Protein AF-A0A928IM20-F1 (afdb_monomer_lite)

Sequence (239 aa):
MINNIKNFIKKNTFLCILELVTFTSILTTGIIFHQEFWKMLPLFISLVVMLLQAKVNRYAYLLGGLNSILYAVAYFSMGIRESALSALLMSFPLQIITFILWQRKTTKNVTKLRKLNVWAIMGISAAFILAFVAMFFWFPHDETASTFTVVMDTSTTLLGFVTTMLTLLRFREYIITQIAALPLSLSMHVMIMVGGNMANITYVIYTAYCAVCLAMAAVRIAKQTRKTRTENNTEQIKV

Foldseek 3Di:
DVVVVVVVCVVCVVLVVLLVVLLVVLVVLCVVLVPDPLVCPLLNLVSVLLLCLLVQFLVSLVSQLVSLQSQLVSCVVVVNNVSNCCSNVPSNVLSVLLSVLQVVADDPRHHDADADDPVVVVVLVVVLVVQLVCCLPPDDDDPPDDPLLVSLVSLLVSLVVVLSVSSSVRHPCSLVSLLVNLVSQLVNLVVVCVVPSVSSVSVNSSSVSSNVSSVSSNVVSVVSVVVVVVVVVVVVVVD

Structure (mmCIF, N/CA/C/O backbone):
data_AF-A0A928IM20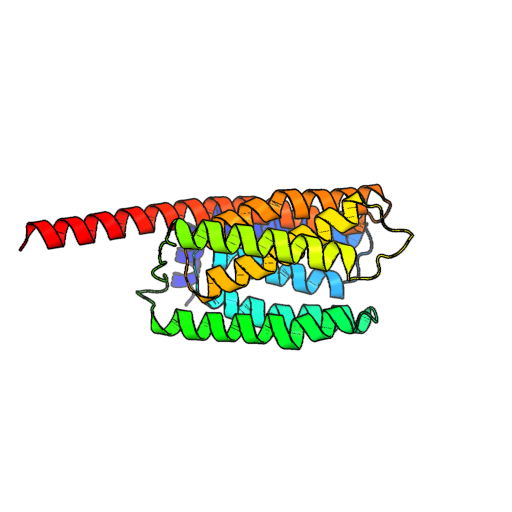-F1
#
_entry.id   AF-A0A928IM20-F1
#
loop_
_atom_site.group_PDB
_atom_site.id
_atom_site.type_symbol
_atom_site.label_atom_id
_atom_site.label_alt_id
_atom_site.label_comp_id
_atom_site.label_asym_id
_atom_site.label_entity_id
_atom_site.label_seq_id
_atom_site.pdbx_PDB_ins_code
_atom_site.Cartn_x
_atom_site.Cartn_y
_atom_site.Cartn_z
_atom_site.occupancy
_atom_site.B_iso_or_equiv
_atom_site.auth_seq_id
_atom_site.auth_comp_id
_atom_site.auth_asym_id
_atom_site.auth_atom_id
_atom_site.pdbx_PDB_model_num
ATOM 1 N N . MET A 1 1 ? -29.015 -10.992 -4.278 1.00 51.22 1 MET A N 1
ATOM 2 C CA . MET A 1 1 ? -27.603 -10.599 -4.521 1.00 51.22 1 MET A CA 1
ATOM 3 C C . MET A 1 1 ? -27.487 -9.317 -5.357 1.00 51.22 1 MET A C 1
ATOM 5 O O . MET A 1 1 ? -26.841 -8.379 -4.910 1.00 51.22 1 MET A O 1
ATOM 9 N N . ILE A 1 2 ? -28.186 -9.218 -6.496 1.00 47.50 2 ILE A N 1
ATOM 10 C CA . ILE A 1 2 ? -28.137 -8.072 -7.433 1.00 47.50 2 ILE A CA 1
ATOM 11 C C . ILE A 1 2 ? -28.559 -6.727 -6.798 1.00 47.50 2 ILE A C 1
ATOM 13 O O . ILE A 1 2 ? -27.882 -5.718 -6.992 1.00 47.50 2 ILE A O 1
ATOM 17 N N . ASN A 1 3 ? -29.599 -6.702 -5.952 1.00 44.78 3 ASN A N 1
ATOM 18 C CA . ASN A 1 3 ? -30.018 -5.471 -5.256 1.00 44.78 3 ASN A CA 1
ATOM 19 C C . ASN A 1 3 ? -28.984 -4.944 -4.240 1.00 44.78 3 ASN A C 1
ATOM 21 O O . ASN A 1 3 ? -28.851 -3.732 -4.074 1.00 44.78 3 ASN A O 1
ATOM 25 N N . ASN A 1 4 ? -28.194 -5.823 -3.610 1.00 55.84 4 ASN A N 1
ATOM 26 C CA . ASN A 1 4 ? -27.099 -5.401 -2.726 1.00 55.84 4 ASN A CA 1
ATOM 27 C C . ASN A 1 4 ? -25.931 -4.797 -3.515 1.00 55.84 4 ASN A C 1
ATOM 29 O O . ASN A 1 4 ? -25.317 -3.840 -3.048 1.00 55.84 4 ASN A O 1
ATOM 33 N N . ILE A 1 5 ? -25.664 -5.308 -4.720 1.00 60.47 5 ILE A N 1
ATOM 34 C CA . ILE A 1 5 ? -24.621 -4.785 -5.612 1.00 60.47 5 ILE A CA 1
ATOM 35 C C . ILE A 1 5 ? -25.021 -3.398 -6.136 1.00 60.47 5 ILE A C 1
ATOM 37 O O . ILE A 1 5 ? -24.238 -2.458 -6.018 1.00 60.47 5 ILE A O 1
ATOM 41 N N . LYS A 1 6 ? -26.266 -3.216 -6.603 1.00 51.94 6 LYS A N 1
ATOM 42 C CA . LYS A 1 6 ? -26.772 -1.898 -7.040 1.00 51.94 6 LYS A CA 1
ATOM 43 C C . LYS A 1 6 ? -26.710 -0.843 -5.930 1.00 51.94 6 LYS A C 1
ATOM 45 O O . LYS A 1 6 ? -26.229 0.265 -6.166 1.00 51.94 6 LYS A O 1
ATOM 50 N N . ASN A 1 7 ? -27.130 -1.186 -4.711 1.00 56.78 7 ASN A N 1
ATOM 51 C CA . ASN A 1 7 ? -27.061 -0.268 -3.567 1.00 56.78 7 ASN A CA 1
ATOM 52 C C . ASN A 1 7 ? -25.617 0.037 -3.135 1.00 56.78 7 ASN A C 1
ATOM 54 O O . ASN A 1 7 ? -25.317 1.155 -2.708 1.00 56.78 7 ASN A O 1
ATOM 58 N N . PHE A 1 8 ? -24.706 -0.930 -3.273 1.00 58.78 8 PHE A N 1
ATOM 59 C CA . PHE A 1 8 ? -23.283 -0.734 -3.008 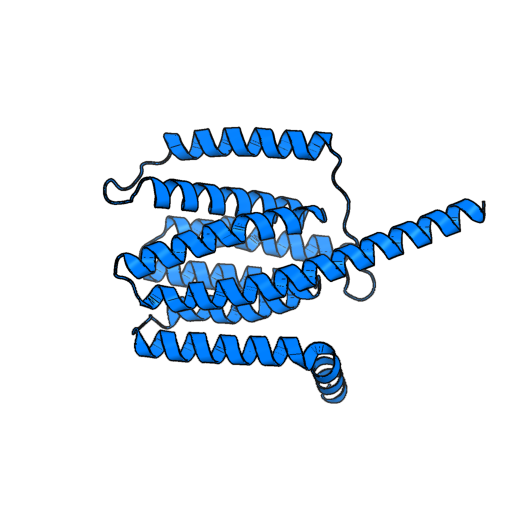1.00 58.78 8 PHE A CA 1
ATOM 60 C C . PHE A 1 8 ? -22.626 0.213 -4.016 1.00 58.78 8 PHE A C 1
ATOM 62 O O . PHE A 1 8 ? -21.863 1.089 -3.594 1.00 58.78 8 PHE A O 1
ATOM 69 N N . ILE A 1 9 ? -22.953 0.063 -5.306 1.00 60.69 9 ILE A N 1
ATOM 70 C CA . ILE A 1 9 ? -22.477 0.935 -6.388 1.00 60.69 9 ILE A CA 1
ATOM 71 C C . ILE A 1 9 ? -23.005 2.350 -6.164 1.00 60.69 9 ILE A C 1
ATOM 73 O O . ILE A 1 9 ? -22.204 3.263 -6.039 1.00 60.69 9 ILE A O 1
ATOM 77 N N . LYS A 1 10 ? -24.318 2.534 -5.969 1.00 57.25 10 LYS A N 1
ATOM 78 C CA . LYS A 1 10 ? -24.941 3.865 -5.822 1.00 57.25 10 LYS A CA 1
ATOM 79 C C . LYS A 1 10 ? -24.382 4.687 -4.650 1.00 57.25 10 LYS A C 1
ATOM 81 O O . LYS A 1 10 ? -24.330 5.910 -4.715 1.00 57.25 10 LYS A O 1
ATOM 86 N N . LYS A 1 11 ? -23.954 4.025 -3.569 1.00 67.19 11 LYS A N 1
ATOM 87 C CA . LYS A 1 11 ? -23.360 4.680 -2.388 1.00 67.19 11 LYS A CA 1
ATOM 88 C C . LYS A 1 11 ? -21.858 4.956 -2.534 1.00 67.19 11 LYS A C 1
ATOM 90 O O . LYS A 1 11 ? -21.317 5.764 -1.785 1.00 67.19 11 LYS A O 1
ATOM 95 N N . ASN A 1 12 ? -21.178 4.269 -3.451 1.00 72.69 12 ASN A N 1
ATOM 96 C CA . ASN A 1 12 ? -19.732 4.377 -3.666 1.00 72.69 12 ASN A CA 1
ATOM 97 C C . ASN A 1 12 ? -19.388 4.687 -5.131 1.00 72.69 12 ASN A C 1
ATOM 99 O O . ASN A 1 12 ? -18.294 4.349 -5.571 1.00 72.69 12 ASN A O 1
ATOM 103 N N . THR A 1 13 ? -20.299 5.323 -5.871 1.00 78.81 13 THR A N 1
ATOM 104 C CA . THR A 1 13 ? -20.190 5.519 -7.323 1.00 78.81 13 THR A CA 1
ATOM 105 C C . THR A 1 13 ? -18.868 6.173 -7.702 1.00 78.81 13 THR A C 1
ATOM 107 O O . THR A 1 13 ? -18.173 5.678 -8.578 1.00 78.81 13 THR A O 1
ATOM 110 N N . PHE A 1 14 ? -18.470 7.216 -6.967 1.00 84.38 14 PHE A N 1
ATOM 111 C CA . PHE A 1 14 ? -17.194 7.901 -7.168 1.00 84.38 14 PHE A CA 1
ATOM 112 C C . PHE A 1 14 ? -15.987 6.957 -7.074 1.00 84.38 14 PHE A C 1
ATOM 114 O O . PHE A 1 14 ? -15.125 6.970 -7.940 1.00 84.38 14 PHE A O 1
ATOM 121 N N . LEU A 1 15 ? -15.949 6.106 -6.046 1.00 83.06 15 LEU A N 1
ATOM 122 C CA . LEU A 1 15 ? -14.850 5.168 -5.819 1.00 83.06 15 LEU A CA 1
ATOM 123 C C . LEU A 1 15 ? -14.766 4.097 -6.908 1.00 83.06 15 LEU A C 1
ATOM 125 O O . LEU A 1 15 ? -13.674 3.773 -7.350 1.00 83.06 15 LEU A O 1
ATOM 129 N N . CYS A 1 16 ? -15.912 3.571 -7.346 1.00 83.94 16 CYS A N 1
ATOM 130 C CA . CYS A 1 16 ? -15.955 2.577 -8.416 1.00 83.94 16 CYS A CA 1
ATOM 131 C C . CYS A 1 16 ? -15.567 3.180 -9.774 1.00 83.94 16 CYS A C 1
ATOM 133 O O . CYS A 1 16 ? -14.884 2.523 -10.550 1.00 83.94 16 CYS A O 1
ATOM 135 N N . ILE A 1 17 ? -15.970 4.426 -10.056 1.00 88.31 17 ILE A N 1
ATOM 136 C CA . ILE A 1 17 ? -15.533 5.143 -11.263 1.00 88.31 17 ILE A CA 1
ATOM 137 C C . ILE A 1 17 ? -14.026 5.381 -11.207 1.00 88.31 17 ILE A C 1
ATOM 139 O O . ILE A 1 17 ? -13.337 5.112 -12.184 1.00 88.31 17 ILE A O 1
ATOM 143 N N . LEU A 1 18 ? -13.513 5.850 -10.067 1.00 91.00 18 LEU A N 1
ATOM 144 C CA . LEU A 1 18 ? -12.086 6.092 -9.893 1.00 91.00 18 LEU A CA 1
ATOM 145 C C . LEU A 1 18 ? -11.277 4.805 -10.103 1.00 91.00 18 LEU A C 1
ATOM 147 O O . LEU A 1 18 ? -10.328 4.817 -10.874 1.00 91.00 18 LEU A O 1
ATOM 151 N N . GLU A 1 19 ? -11.688 3.697 -9.484 1.00 91.00 19 GLU A N 1
ATOM 152 C CA . GLU A 1 19 ? -11.062 2.382 -9.661 1.00 91.00 19 GLU A CA 1
ATOM 153 C C . GLU A 1 19 ? -11.083 1.921 -11.125 1.00 91.00 19 GLU A C 1
ATOM 155 O O . GLU A 1 19 ? -10.055 1.478 -11.631 1.00 91.00 19 GLU A O 1
ATOM 160 N N . LEU A 1 20 ? -12.217 2.077 -11.822 1.00 91.56 20 LEU A N 1
ATOM 161 C CA . LEU A 1 20 ? -12.338 1.738 -13.242 1.00 91.56 20 LEU A CA 1
ATOM 162 C C . LEU A 1 20 ? -11.374 2.569 -14.098 1.00 91.56 20 LEU A C 1
ATOM 164 O O . LEU A 1 20 ? -10.649 2.007 -14.913 1.00 91.56 20 LEU A O 1
ATOM 168 N N . VAL A 1 21 ? -11.337 3.888 -13.885 1.00 92.94 21 VAL A N 1
ATOM 169 C CA . VAL A 1 21 ? -10.440 4.801 -14.608 1.00 92.94 21 VAL A CA 1
ATOM 170 C C . VAL A 1 21 ? -8.981 4.430 -14.346 1.00 92.94 21 VAL A C 1
ATOM 172 O O . VAL A 1 21 ? -8.193 4.324 -15.285 1.00 92.94 21 VAL A O 1
ATOM 175 N N . THR A 1 22 ? -8.610 4.170 -13.090 1.00 93.56 22 THR A N 1
ATOM 176 C CA . THR A 1 22 ? -7.250 3.743 -12.737 1.00 93.56 22 THR A CA 1
ATOM 177 C C . THR A 1 22 ? -6.900 2.403 -13.385 1.00 93.56 22 THR A C 1
ATOM 179 O O . THR A 1 22 ? -5.819 2.281 -13.956 1.00 93.56 22 THR A O 1
ATOM 182 N N . PHE A 1 23 ? -7.811 1.427 -13.368 1.00 93.81 23 PHE A N 1
ATOM 183 C CA . PHE A 1 23 ? -7.625 0.132 -14.025 1.00 93.81 23 PHE A CA 1
ATOM 184 C C . PHE A 1 23 ? -7.375 0.294 -15.528 1.00 93.81 23 PHE A C 1
ATOM 186 O O . PHE A 1 23 ? -6.397 -0.243 -16.049 1.00 93.81 23 PHE A O 1
ATOM 193 N N . THR A 1 24 ? -8.207 1.082 -16.218 1.00 93.00 24 THR A N 1
ATOM 194 C CA . THR A 1 24 ? -8.045 1.331 -17.657 1.00 93.00 24 THR A CA 1
ATOM 195 C C . THR A 1 24 ? -6.748 2.066 -17.972 1.00 93.00 24 THR A C 1
ATOM 197 O O . THR A 1 24 ? -6.087 1.733 -18.954 1.00 93.00 24 THR A O 1
ATOM 200 N N . SER A 1 25 ? -6.338 3.016 -17.128 1.00 93.00 25 SER A N 1
ATOM 201 C CA . SER A 1 25 ? -5.085 3.752 -17.309 1.00 93.00 25 SER A CA 1
ATOM 202 C C . SER A 1 25 ? -3.865 2.856 -17.108 1.00 93.00 25 SER A C 1
ATOM 204 O O . SER A 1 25 ? -2.956 2.896 -17.935 1.00 93.00 25 SER A O 1
ATOM 206 N N . ILE A 1 26 ? -3.853 2.009 -16.070 1.00 92.81 26 ILE A N 1
ATOM 207 C CA . ILE A 1 26 ? -2.780 1.023 -15.842 1.00 92.81 26 ILE A CA 1
ATOM 208 C C . ILE A 1 26 ? -2.702 0.040 -17.011 1.00 92.81 26 ILE A C 1
ATOM 210 O O . ILE A 1 26 ? -1.614 -0.205 -17.518 1.00 92.81 26 ILE A O 1
ATOM 214 N N . LEU A 1 27 ? -3.839 -0.482 -17.478 1.00 92.94 27 LEU A N 1
ATOM 215 C CA . LEU A 1 27 ? -3.864 -1.418 -18.602 1.00 92.94 27 LEU A CA 1
ATOM 216 C C . LEU A 1 27 ? -3.338 -0.770 -19.890 1.00 92.94 27 LEU A C 1
ATOM 218 O O . LEU A 1 27 ? -2.480 -1.334 -20.560 1.00 92.94 27 LEU A O 1
ATOM 222 N N . THR A 1 28 ? -3.822 0.430 -20.217 1.00 91.94 28 THR A N 1
ATOM 223 C CA . THR A 1 28 ? -3.432 1.147 -21.441 1.00 91.94 28 THR A CA 1
ATOM 224 C C . THR A 1 28 ? -1.947 1.498 -21.419 1.00 91.94 28 THR A C 1
ATOM 226 O O . THR A 1 28 ? -1.230 1.213 -22.374 1.00 91.94 28 THR A O 1
ATOM 229 N N . THR A 1 29 ? -1.460 2.069 -20.314 1.00 91.81 29 THR A N 1
ATOM 230 C CA . THR A 1 29 ? -0.039 2.423 -20.178 1.00 91.81 29 THR A CA 1
ATOM 231 C C . THR A 1 29 ? 0.863 1.195 -20.118 1.00 91.81 29 THR A C 1
ATOM 233 O O . THR A 1 29 ? 1.915 1.192 -20.751 1.00 91.81 29 THR A O 1
ATOM 236 N N . GLY A 1 30 ? 0.439 0.123 -19.448 1.00 89.75 30 GLY A N 1
ATOM 237 C CA . GLY A 1 30 ? 1.164 -1.143 -19.428 1.00 89.75 30 GLY A CA 1
ATOM 238 C C . GLY A 1 30 ? 1.317 -1.771 -20.815 1.00 89.75 30 GLY A C 1
ATOM 239 O O . GLY A 1 30 ? 2.392 -2.270 -21.134 1.00 89.75 30 GLY A O 1
ATOM 240 N N . ILE A 1 31 ? 0.289 -1.681 -21.670 1.00 91.44 31 ILE A N 1
ATOM 241 C CA . ILE A 1 31 ? 0.363 -2.128 -23.072 1.00 91.44 31 ILE A CA 1
ATOM 242 C C . ILE A 1 31 ? 1.322 -1.241 -23.880 1.00 91.44 31 ILE A C 1
ATOM 244 O O . ILE A 1 31 ? 2.177 -1.771 -24.584 1.00 91.44 31 ILE A O 1
ATOM 248 N N . ILE A 1 32 ? 1.212 0.088 -23.758 1.00 92.81 32 ILE A N 1
ATOM 249 C CA . ILE A 1 32 ? 2.050 1.051 -24.500 1.00 92.81 32 ILE A CA 1
ATOM 250 C C . ILE A 1 32 ? 3.537 0.883 -24.167 1.00 92.81 32 ILE A C 1
ATOM 252 O O . ILE A 1 32 ? 4.378 0.937 -25.058 1.00 92.81 32 ILE A O 1
ATOM 256 N N . PHE A 1 33 ? 3.868 0.671 -22.892 1.00 91.00 33 PHE A N 1
ATOM 257 C CA . PHE A 1 33 ? 5.251 0.534 -22.427 1.00 91.00 33 PHE A CA 1
ATOM 258 C C . PHE A 1 33 ? 5.717 -0.923 -22.307 1.00 91.00 33 PHE A C 1
ATOM 260 O O . PHE A 1 33 ? 6.741 -1.183 -21.677 1.00 91.00 33 PHE A O 1
ATOM 267 N N . HIS A 1 34 ? 4.979 -1.870 -22.900 1.00 87.00 34 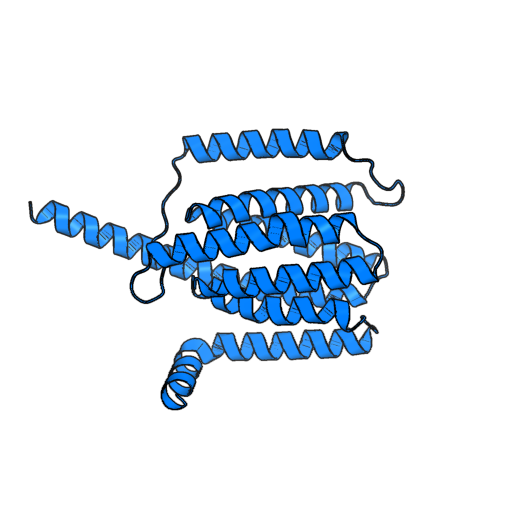HIS A N 1
ATOM 268 C CA . HIS A 1 34 ? 5.316 -3.298 -22.938 1.00 87.00 34 HIS A CA 1
ATOM 269 C C . HIS A 1 34 ? 5.636 -3.911 -21.563 1.00 87.00 34 HIS A C 1
ATOM 271 O O . HIS A 1 34 ? 6.527 -4.751 -21.424 1.00 87.00 34 HIS A O 1
ATOM 277 N N . GLN A 1 35 ? 4.902 -3.508 -20.526 1.00 84.50 35 GLN A N 1
ATOM 278 C CA . GLN A 1 35 ? 5.062 -4.084 -19.199 1.00 84.50 35 GLN A CA 1
ATOM 279 C C . GLN A 1 35 ? 4.561 -5.531 -19.186 1.00 84.50 35 GLN A C 1
ATOM 281 O O . GLN A 1 35 ? 3.455 -5.834 -19.634 1.00 84.50 35 GLN A O 1
ATOM 286 N N . GLU A 1 36 ? 5.360 -6.432 -18.618 1.00 85.00 36 GLU A N 1
ATOM 287 C CA . GLU A 1 36 ? 4.970 -7.831 -18.462 1.00 85.00 36 GLU A CA 1
ATOM 288 C C . GLU A 1 36 ? 3.669 -7.957 -17.662 1.00 85.00 36 GLU A C 1
ATOM 290 O O . GLU A 1 36 ? 3.524 -7.399 -16.568 1.00 85.00 36 GLU A O 1
ATOM 295 N N . PHE A 1 37 ? 2.736 -8.757 -18.177 1.00 83.38 37 PHE A N 1
ATOM 296 C CA . PHE A 1 37 ? 1.430 -8.969 -17.553 1.00 83.38 37 PHE A CA 1
ATOM 297 C C . PHE A 1 37 ? 1.535 -9.451 -16.097 1.00 83.38 37 PHE A C 1
ATOM 299 O O . PHE A 1 37 ? 0.785 -8.997 -15.233 1.00 83.38 37 PHE A O 1
ATOM 306 N N . TRP A 1 38 ? 2.528 -10.293 -15.795 1.00 80.88 38 TRP A N 1
ATOM 307 C CA . TRP A 1 38 ? 2.798 -10.795 -14.445 1.00 80.88 38 TRP A CA 1
ATOM 308 C C . TRP A 1 38 ? 3.136 -9.692 -13.435 1.00 80.88 38 TRP A C 1
ATOM 310 O O . TRP A 1 38 ? 2.821 -9.835 -12.256 1.00 80.88 38 TRP A O 1
ATOM 320 N N . LYS A 1 39 ? 3.706 -8.566 -13.884 1.00 79.75 39 LYS A N 1
ATOM 321 C CA . LYS A 1 39 ? 3.989 -7.396 -13.034 1.00 79.75 39 LYS A CA 1
ATOM 322 C C . LYS A 1 39 ? 2.744 -6.537 -12.801 1.00 79.75 39 LYS A C 1
ATOM 324 O O . LYS A 1 39 ? 2.640 -5.886 -11.764 1.00 79.75 39 LYS A O 1
ATOM 329 N N . MET A 1 40 ? 1.793 -6.552 -13.737 1.00 85.31 40 MET A N 1
ATOM 330 C CA . MET A 1 40 ? 0.535 -5.796 -13.651 1.00 85.31 40 MET A CA 1
ATOM 331 C C . MET A 1 40 ? -0.546 -6.511 -12.835 1.00 85.31 40 MET A C 1
ATOM 333 O O . MET A 1 40 ? -1.393 -5.867 -12.219 1.00 85.31 40 MET A O 1
ATOM 337 N N . LEU A 1 41 ? -0.526 -7.842 -12.791 1.00 88.12 41 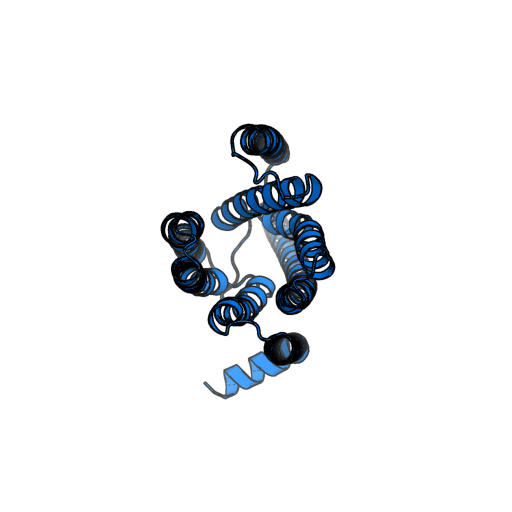LEU A N 1
ATOM 338 C CA . LEU A 1 41 ? -1.554 -8.618 -12.100 1.00 88.12 41 LEU A CA 1
ATOM 339 C C . LEU A 1 41 ? -1.665 -8.283 -10.592 1.00 88.12 41 LEU A C 1
ATOM 341 O O . LEU A 1 41 ? -2.786 -8.042 -10.127 1.00 88.12 41 LEU A O 1
ATOM 345 N N . PRO A 1 42 ? -0.557 -8.152 -9.829 1.00 88.81 42 PRO A N 1
ATOM 346 C CA . PRO A 1 42 ? -0.631 -7.720 -8.435 1.00 88.81 42 PRO A CA 1
ATOM 347 C C . PRO A 1 42 ? -1.153 -6.285 -8.265 1.00 88.81 42 PRO A C 1
ATOM 349 O O . PRO A 1 42 ? -1.849 -5.992 -7.292 1.00 88.81 42 PRO A O 1
ATOM 352 N N . LEU A 1 43 ? -0.878 -5.389 -9.224 1.00 88.75 43 LEU A N 1
ATOM 353 C CA . LEU A 1 43 ? -1.392 -4.012 -9.225 1.00 88.75 43 LEU A CA 1
ATOM 354 C C . LEU A 1 43 ? -2.925 -3.988 -9.304 1.00 88.75 43 LEU A C 1
ATOM 356 O O . LEU A 1 43 ? -3.563 -3.244 -8.560 1.00 88.75 43 LEU A O 1
ATOM 360 N N . PHE A 1 44 ? -3.534 -4.834 -10.139 1.00 91.00 44 PHE A N 1
ATOM 361 C CA . PHE A 1 44 ? -4.995 -4.896 -10.252 1.00 91.00 44 PHE A CA 1
ATOM 362 C C . PHE A 1 44 ? -5.669 -5.373 -8.965 1.00 91.00 44 PHE A C 1
ATOM 364 O O . PHE A 1 44 ? -6.686 -4.816 -8.551 1.00 91.00 44 PHE A O 1
ATOM 371 N N . ILE A 1 45 ? -5.090 -6.359 -8.284 1.00 91.94 45 ILE A N 1
ATOM 372 C CA . ILE A 1 45 ? -5.623 -6.829 -6.997 1.00 91.94 45 ILE A CA 1
ATOM 373 C C . ILE A 1 45 ? -5.417 -5.769 -5.918 1.00 91.94 45 ILE A C 1
ATOM 375 O O . ILE A 1 45 ? -6.311 -5.535 -5.099 1.00 91.94 45 ILE A O 1
ATOM 379 N N . SER A 1 46 ? -4.282 -5.071 -5.953 1.00 91.94 46 SER A N 1
ATOM 380 C CA . SER A 1 46 ? -4.004 -3.942 -5.071 1.00 91.94 46 SER A CA 1
ATOM 381 C C . SER A 1 46 ? -5.048 -2.820 -5.188 1.00 91.94 46 SER A C 1
ATOM 383 O O . SER A 1 46 ? -5.384 -2.220 -4.165 1.00 91.94 46 SER A O 1
ATOM 385 N N . LEU A 1 47 ? -5.643 -2.576 -6.367 1.00 92.00 47 LEU A N 1
ATOM 386 C CA . LEU A 1 47 ? -6.746 -1.606 -6.521 1.00 92.00 47 LEU A CA 1
ATOM 387 C C . LEU A 1 47 ? -7.954 -1.965 -5.643 1.00 92.00 47 LEU A C 1
ATOM 389 O O . LEU A 1 47 ? -8.459 -1.117 -4.893 1.00 92.00 47 LEU A O 1
ATOM 393 N N . VAL A 1 48 ? -8.355 -3.239 -5.676 1.00 91.56 48 VAL A N 1
ATOM 394 C CA . VAL A 1 48 ? -9.479 -3.771 -4.891 1.00 91.56 48 VAL A CA 1
ATOM 395 C C . VAL A 1 48 ? -9.142 -3.773 -3.400 1.00 91.56 48 VAL A C 1
ATOM 397 O O . VAL A 1 48 ? -9.970 -3.403 -2.560 1.00 91.56 48 VAL A O 1
ATOM 400 N N . VAL A 1 49 ? -7.911 -4.158 -3.046 1.00 91.12 49 VAL A N 1
ATOM 401 C CA . VAL A 1 49 ? -7.424 -4.118 -1.659 1.00 91.12 49 VAL A CA 1
ATOM 402 C C . VAL A 1 49 ? -7.508 -2.695 -1.115 1.00 91.12 49 VAL A C 1
ATOM 404 O O . VAL A 1 49 ? -8.088 -2.489 -0.046 1.00 91.12 49 VAL A O 1
ATOM 407 N N . MET A 1 50 ? -7.013 -1.703 -1.856 1.00 90.56 50 MET A N 1
ATOM 408 C CA . MET A 1 50 ? -7.044 -0.301 -1.437 1.00 90.56 50 MET A CA 1
ATOM 409 C C . MET A 1 50 ? -8.459 0.266 -1.365 1.00 90.56 50 MET A C 1
ATOM 411 O O . MET A 1 50 ? -8.772 0.993 -0.418 1.00 90.56 50 MET A O 1
ATOM 415 N N . LEU A 1 51 ? -9.361 -0.141 -2.263 1.00 90.00 51 LEU A N 1
ATOM 416 C CA . LEU A 1 51 ? -10.783 0.190 -2.156 1.00 90.00 51 LEU A CA 1
ATOM 417 C C . LEU A 1 51 ? -11.378 -0.318 -0.834 1.00 90.00 51 LEU A C 1
ATOM 419 O O . LEU A 1 51 ? -12.152 0.380 -0.170 1.00 90.00 51 LEU A O 1
ATOM 423 N N . LEU A 1 52 ? -11.050 -1.550 -0.441 1.00 87.62 52 LEU A N 1
ATOM 424 C CA . LEU A 1 52 ? -11.524 -2.142 0.809 1.00 87.62 52 LEU A CA 1
ATOM 425 C C . LEU A 1 52 ? -10.873 -1.485 2.032 1.00 87.62 52 LEU A C 1
ATOM 427 O O . LEU A 1 52 ? -11.574 -1.237 3.021 1.00 87.62 52 LEU A O 1
ATOM 431 N N . GLN A 1 53 ? -9.587 -1.128 1.958 1.00 86.81 53 GLN A N 1
ATOM 432 C CA . GLN A 1 53 ? -8.898 -0.362 3.003 1.00 86.81 53 GLN A CA 1
ATOM 433 C C . GLN A 1 53 ? -9.498 1.037 3.177 1.00 86.81 53 GLN A C 1
ATOM 435 O O . GLN A 1 53 ? -9.735 1.455 4.312 1.00 86.81 53 GLN A O 1
ATOM 440 N N . ALA A 1 54 ? -9.878 1.714 2.086 1.00 85.00 54 ALA A N 1
ATOM 441 C CA . ALA A 1 54 ? -10.605 2.987 2.123 1.00 85.00 54 ALA A CA 1
ATOM 442 C C . ALA A 1 54 ? -11.931 2.883 2.891 1.00 85.00 54 ALA A C 1
ATOM 444 O O . ALA A 1 54 ? -12.460 3.876 3.395 1.00 85.00 54 ALA A O 1
ATOM 445 N N . LYS A 1 55 ? -12.483 1.669 3.007 1.00 82.44 55 LYS A N 1
ATOM 446 C CA . LYS A 1 55 ? -13.697 1.368 3.774 1.00 82.44 55 LYS A CA 1
ATOM 447 C C . LYS A 1 55 ? -13.417 0.803 5.170 1.00 82.44 55 LYS A C 1
ATOM 449 O O . LYS A 1 55 ? -14.382 0.545 5.887 1.00 82.44 55 LYS A O 1
ATOM 454 N N . VAL A 1 56 ? -12.150 0.658 5.565 1.00 81.06 56 VAL A N 1
ATOM 455 C CA . VAL A 1 56 ? -11.705 0.006 6.811 1.00 81.06 56 VAL A CA 1
ATOM 456 C C . VAL A 1 56 ? -12.282 -1.417 6.914 1.00 81.06 56 VAL A C 1
ATOM 458 O O . VAL A 1 56 ? -12.760 -1.853 7.961 1.00 81.06 56 VAL A O 1
ATOM 461 N N . ASN A 1 57 ? -12.306 -2.128 5.781 1.00 84.19 57 ASN A N 1
ATOM 462 C CA . ASN A 1 57 ? -12.891 -3.459 5.671 1.00 84.19 57 ASN A CA 1
ATOM 463 C C . ASN A 1 57 ? -11.823 -4.544 5.863 1.00 84.19 57 ASN A C 1
ATOM 465 O O . ASN A 1 57 ? -10.795 -4.540 5.191 1.00 84.19 57 ASN A O 1
ATOM 469 N N . ARG A 1 58 ? -12.105 -5.525 6.727 1.00 82.56 58 ARG A N 1
ATOM 470 C CA . ARG A 1 58 ? -11.208 -6.654 7.022 1.00 82.56 58 ARG A CA 1
ATOM 471 C C . ARG A 1 58 ? -10.815 -7.476 5.793 1.00 82.56 58 ARG A C 1
ATOM 473 O O . ARG A 1 58 ? -9.699 -7.976 5.747 1.00 82.56 58 ARG A O 1
ATOM 480 N N . TYR A 1 59 ? -11.699 -7.607 4.798 1.00 87.56 59 TYR A N 1
ATOM 481 C CA . TYR A 1 59 ? -11.416 -8.410 3.600 1.00 87.56 59 TYR A CA 1
ATOM 482 C C . TYR A 1 59 ? -10.251 -7.856 2.766 1.00 87.56 59 TYR A C 1
ATOM 484 O O . TYR A 1 59 ? -9.698 -8.595 1.958 1.00 87.56 59 TYR A O 1
ATOM 492 N N . ALA A 1 60 ? -9.834 -6.606 3.009 1.00 87.12 60 ALA A N 1
ATOM 493 C CA . ALA A 1 60 ? -8.612 -6.056 2.437 1.00 87.12 60 ALA A CA 1
ATOM 494 C C . ALA A 1 60 ? -7.382 -6.925 2.747 1.00 87.12 60 ALA A C 1
ATOM 496 O O . ALA A 1 60 ? -6.576 -7.154 1.857 1.00 87.12 60 ALA A O 1
ATOM 497 N N . TYR A 1 61 ? -7.267 -7.460 3.968 1.00 89.25 61 TYR A N 1
ATOM 498 C CA . TYR A 1 61 ? -6.110 -8.270 4.373 1.00 89.25 61 TYR A CA 1
ATOM 499 C C . TYR A 1 61 ? -6.174 -9.701 3.845 1.00 89.25 61 TYR A C 1
ATOM 501 O O . TYR A 1 61 ? -5.146 -10.305 3.577 1.00 89.25 61 TYR A O 1
ATOM 509 N N . LEU A 1 62 ? -7.378 -10.246 3.646 1.00 90.88 62 LEU A N 1
ATOM 510 C CA . LEU A 1 62 ? -7.516 -11.548 2.997 1.00 90.88 62 LEU A CA 1
ATOM 511 C C . LEU A 1 62 ? -7.046 -11.466 1.540 1.00 90.88 62 LEU A C 1
ATOM 513 O O . LEU A 1 62 ? -6.217 -12.263 1.108 1.00 90.88 62 LEU A O 1
ATOM 517 N N . LEU A 1 63 ? -7.545 -10.468 0.804 1.00 91.56 63 LEU A N 1
ATOM 518 C CA . LEU A 1 63 ? -7.142 -10.247 -0.583 1.00 91.56 63 LEU A CA 1
ATOM 519 C C . LEU A 1 63 ? -5.680 -9.821 -0.694 1.00 91.56 63 LEU A C 1
ATOM 521 O O . LEU A 1 63 ? -4.997 -10.279 -1.599 1.00 91.56 63 LEU A O 1
ATOM 525 N N . GLY A 1 64 ? -5.174 -9.001 0.225 1.00 88.69 64 GLY A N 1
ATOM 526 C CA . GLY A 1 64 ? -3.766 -8.620 0.220 1.00 88.69 64 GLY A CA 1
ATOM 527 C C . GLY A 1 64 ? -2.830 -9.783 0.584 1.00 88.69 64 GLY A C 1
ATOM 528 O O . GLY A 1 64 ? -1.724 -9.860 0.047 1.00 88.69 64 GLY A O 1
ATOM 529 N N . GLY A 1 65 ? -3.277 -10.736 1.410 1.00 89.00 65 GLY A N 1
ATOM 530 C CA . GLY A 1 65 ? -2.581 -12.005 1.617 1.00 89.00 65 GLY A CA 1
ATOM 531 C C . GLY A 1 65 ? -2.455 -12.767 0.298 1.00 89.00 65 GLY A C 1
ATOM 532 O O . GLY A 1 65 ? -1.345 -13.039 -0.150 1.00 89.00 65 GLY A O 1
ATOM 533 N N . LEU A 1 66 ? -3.574 -13.012 -0.390 1.00 91.06 66 LEU A N 1
ATOM 534 C CA . LEU A 1 66 ? -3.558 -13.637 -1.722 1.00 91.06 66 LEU A CA 1
ATOM 535 C C . LEU A 1 66 ? -2.689 -12.855 -2.722 1.00 91.06 66 LEU A C 1
ATOM 537 O O . LEU A 1 66 ? -1.964 -13.454 -3.512 1.00 91.06 66 LEU A O 1
ATOM 541 N N . ASN A 1 67 ? -2.691 -11.524 -2.637 1.00 92.44 67 ASN A N 1
ATOM 542 C CA . ASN A 1 67 ? -1.843 -10.673 -3.463 1.00 92.44 67 ASN A CA 1
ATOM 543 C C . ASN A 1 67 ? -0.346 -10.883 -3.187 1.00 92.44 67 ASN A C 1
ATOM 545 O O . ASN A 1 67 ? 0.461 -10.844 -4.108 1.00 92.44 67 ASN A O 1
ATOM 549 N N . SER A 1 68 ? 0.034 -11.160 -1.937 1.00 89.19 68 SER A N 1
ATOM 550 C CA . SER A 1 68 ? 1.431 -11.439 -1.563 1.00 89.19 68 SER A CA 1
ATOM 551 C C . SER A 1 68 ? 1.953 -12.717 -2.232 1.00 89.19 68 SER A C 1
ATOM 553 O O . SER A 1 68 ? 3.114 -12.774 -2.625 1.00 89.19 68 SER A O 1
ATOM 555 N N . ILE A 1 69 ? 1.085 -13.716 -2.440 1.00 90.38 69 ILE A N 1
ATOM 556 C CA . ILE A 1 69 ? 1.427 -14.930 -3.199 1.00 90.38 69 ILE A CA 1
ATOM 557 C C . ILE A 1 69 ? 1.710 -14.578 -4.664 1.00 90.38 69 ILE A C 1
ATOM 559 O O . ILE A 1 69 ? 2.673 -15.068 -5.244 1.00 90.38 69 ILE A O 1
ATOM 563 N N . LEU A 1 70 ? 0.905 -13.698 -5.260 1.00 89.88 70 LEU A N 1
ATOM 564 C CA . LEU A 1 70 ? 1.093 -13.279 -6.651 1.00 89.88 70 LEU A CA 1
ATOM 565 C C . LEU A 1 70 ? 2.355 -12.439 -6.837 1.00 89.88 70 LEU A C 1
ATOM 567 O O . LEU A 1 70 ? 3.088 -12.663 -7.799 1.00 89.88 70 LEU A O 1
ATOM 571 N N . TYR A 1 71 ? 2.657 -11.545 -5.891 1.00 87.12 71 TYR A N 1
ATOM 572 C CA . TYR A 1 71 ? 3.952 -10.864 -5.846 1.00 87.12 71 TYR A CA 1
ATOM 573 C C . TYR A 1 71 ? 5.105 -11.865 -5.760 1.00 87.12 71 TYR A C 1
ATOM 575 O O . TYR A 1 71 ? 6.077 -11.726 -6.493 1.00 87.12 71 TYR A O 1
ATOM 583 N N . ALA A 1 72 ? 4.989 -12.913 -4.941 1.00 87.69 72 ALA A N 1
ATOM 584 C CA . ALA A 1 72 ? 6.031 -13.927 -4.845 1.00 87.69 72 ALA A CA 1
ATOM 585 C C . ALA A 1 72 ? 6.247 -14.694 -6.154 1.00 87.69 72 ALA A C 1
ATOM 587 O O . ALA A 1 72 ? 7.389 -14.893 -6.557 1.00 87.69 72 ALA A O 1
ATOM 588 N N . VAL A 1 73 ? 5.171 -15.073 -6.851 1.00 87.31 73 VAL A N 1
ATOM 589 C CA . VAL A 1 73 ? 5.264 -15.708 -8.178 1.00 87.31 73 VAL A CA 1
ATOM 590 C C . VAL A 1 73 ? 5.958 -14.778 -9.176 1.00 87.31 73 VAL A C 1
ATOM 592 O O . VAL A 1 73 ? 6.873 -15.215 -9.874 1.00 87.31 73 VAL A O 1
ATOM 595 N N . ALA A 1 74 ? 5.589 -13.494 -9.197 1.00 85.12 74 ALA A N 1
ATOM 596 C CA . ALA A 1 74 ? 6.232 -12.504 -10.059 1.00 85.12 74 ALA A CA 1
ATOM 597 C C . ALA A 1 74 ? 7.727 -12.330 -9.723 1.00 85.12 74 ALA A C 1
ATOM 599 O O . ALA A 1 74 ? 8.568 -12.268 -10.621 1.00 85.12 74 ALA A O 1
ATOM 600 N N . TYR A 1 75 ? 8.090 -12.296 -8.439 1.00 84.50 75 TYR A N 1
ATOM 601 C CA . TYR A 1 75 ? 9.490 -12.212 -8.015 1.00 84.50 75 TYR A CA 1
ATOM 602 C C . TYR A 1 75 ? 10.286 -13.471 -8.369 1.00 84.50 75 TYR A C 1
ATOM 604 O O . TYR A 1 75 ? 11.426 -13.356 -8.820 1.00 84.50 75 TYR A O 1
ATOM 612 N N . PHE A 1 76 ? 9.685 -14.661 -8.267 1.00 85.06 76 PHE A N 1
ATOM 613 C CA . PHE A 1 76 ? 10.318 -15.898 -8.723 1.00 85.06 76 PHE A CA 1
ATOM 614 C C . PHE A 1 76 ? 10.582 -15.895 -10.228 1.00 85.06 76 PHE A C 1
ATOM 616 O O . PHE A 1 76 ? 11.675 -16.289 -10.635 1.00 85.06 76 PHE A O 1
ATOM 623 N N . SER A 1 77 ? 9.644 -15.407 -11.051 1.00 82.25 77 SER A N 1
ATOM 624 C CA . SER A 1 77 ? 9.868 -15.303 -12.501 1.00 82.25 77 SER A CA 1
ATOM 625 C C . SER A 1 77 ? 10.971 -14.307 -12.868 1.00 82.25 77 SER A C 1
ATOM 627 O O . SER A 1 77 ? 11.601 -14.455 -13.907 1.00 82.25 77 SER A O 1
ATOM 629 N N . MET A 1 78 ? 11.240 -13.324 -12.003 1.00 76.62 78 MET A N 1
ATOM 630 C CA . MET A 1 78 ? 12.332 -12.356 -12.163 1.00 76.62 78 MET A CA 1
ATOM 631 C C . MET A 1 78 ? 13.668 -12.834 -11.569 1.00 76.62 78 MET A C 1
ATOM 633 O O . MET A 1 78 ? 14.652 -12.105 -11.620 1.00 76.62 78 MET A O 1
ATOM 637 N N . GLY A 1 79 ? 13.716 -14.027 -10.965 1.00 78.81 79 GLY A N 1
ATOM 638 C CA . GLY A 1 79 ? 14.908 -14.541 -10.283 1.00 78.81 79 GLY A CA 1
ATOM 639 C C . GLY A 1 79 ? 15.195 -13.905 -8.914 1.00 78.81 79 GLY A C 1
ATOM 640 O O . GLY A 1 79 ? 16.163 -14.290 -8.261 1.00 78.81 79 GLY A O 1
ATOM 641 N N . ILE A 1 80 ? 14.340 -12.996 -8.430 1.00 82.06 80 ILE A N 1
ATOM 642 C CA . ILE A 1 80 ? 14.516 -12.267 -7.163 1.00 82.06 80 ILE A CA 1
ATOM 643 C C . ILE A 1 80 ? 13.952 -13.105 -6.007 1.00 82.06 80 ILE A C 1
ATOM 645 O O . ILE A 1 80 ? 12.863 -12.863 -5.480 1.00 82.06 80 ILE A O 1
ATOM 649 N N . ARG A 1 81 ? 14.690 -14.152 -5.626 1.00 80.62 81 ARG A N 1
ATOM 650 C CA . ARG A 1 81 ? 14.228 -15.149 -4.642 1.00 80.62 81 ARG A CA 1
ATOM 651 C C . ARG A 1 81 ? 14.015 -14.570 -3.244 1.00 80.62 81 ARG A C 1
ATOM 653 O O . ARG A 1 81 ? 13.125 -15.032 -2.539 1.00 80.62 81 ARG A O 1
ATOM 660 N N . GLU A 1 82 ? 14.790 -13.564 -2.853 1.00 75.62 82 GLU A N 1
ATOM 661 C CA . GLU A 1 82 ? 14.701 -12.954 -1.521 1.00 75.62 82 GLU A CA 1
ATOM 662 C C . GLU A 1 82 ? 13.373 -12.218 -1.318 1.00 75.62 82 GLU A C 1
ATOM 664 O O . GLU A 1 82 ? 12.648 -12.495 -0.360 1.00 75.62 82 GLU A O 1
ATOM 669 N N . SER A 1 83 ? 12.995 -11.350 -2.263 1.00 79.62 83 SER A N 1
ATOM 670 C CA . SER A 1 83 ? 11.702 -10.653 -2.253 1.00 79.62 83 SER A CA 1
ATOM 671 C C . SER A 1 83 ? 10.525 -11.618 -2.415 1.00 79.62 83 SER A C 1
ATOM 673 O O . SER A 1 83 ? 9.460 -11.409 -1.834 1.00 79.62 83 SER A O 1
ATOM 675 N N . ALA A 1 84 ? 10.710 -12.708 -3.167 1.00 82.62 84 ALA A N 1
ATOM 676 C CA . ALA A 1 84 ? 9.699 -13.757 -3.279 1.00 82.62 84 ALA A CA 1
ATOM 677 C C . ALA A 1 84 ? 9.459 -14.463 -1.936 1.00 82.62 84 ALA A C 1
ATOM 679 O O . ALA A 1 84 ? 8.314 -14.660 -1.516 1.00 82.62 84 ALA A O 1
ATOM 680 N N . LEU A 1 85 ? 10.543 -14.820 -1.244 1.00 84.75 85 LEU A N 1
ATOM 681 C CA . LEU A 1 85 ? 10.482 -15.516 0.033 1.00 84.75 85 LEU A CA 1
ATOM 682 C C . LEU A 1 85 ? 9.921 -14.615 1.135 1.00 84.75 85 LEU A C 1
ATOM 684 O O . LEU A 1 85 ? 9.095 -15.071 1.922 1.00 84.75 85 LEU A O 1
ATOM 688 N N . SER A 1 86 ? 10.306 -13.338 1.170 1.00 82.88 86 SER A N 1
ATOM 689 C CA . SER A 1 86 ? 9.759 -12.382 2.138 1.00 82.88 86 SER A CA 1
ATOM 690 C C . SER A 1 86 ? 8.257 -12.156 1.926 1.00 82.88 86 SER A C 1
ATOM 692 O O . SER A 1 86 ? 7.492 -12.163 2.895 1.00 82.88 86 SER A O 1
ATOM 694 N N . ALA A 1 87 ? 7.794 -12.076 0.675 1.00 85.25 87 ALA A N 1
ATOM 695 C CA . ALA A 1 87 ? 6.370 -11.965 0.365 1.00 85.25 87 ALA A CA 1
ATOM 696 C C . ALA A 1 87 ? 5.562 -13.187 0.856 1.00 85.25 87 ALA A C 1
ATOM 698 O O . ALA A 1 87 ? 4.465 -13.026 1.404 1.00 85.25 87 ALA A O 1
ATOM 699 N N . LEU A 1 88 ? 6.106 -14.403 0.730 1.00 87.44 88 LEU A N 1
ATOM 700 C CA . LEU A 1 88 ? 5.444 -15.635 1.186 1.00 87.44 88 LEU A CA 1
ATOM 701 C C . LEU A 1 88 ? 5.552 -15.884 2.690 1.00 87.44 88 LEU A C 1
ATOM 703 O O . LEU A 1 88 ? 4.570 -16.281 3.311 1.00 87.44 88 LEU A O 1
ATOM 707 N N . LEU A 1 89 ? 6.730 -15.695 3.281 1.00 87.62 89 LEU A N 1
ATOM 708 C CA . LEU A 1 89 ? 6.992 -16.074 4.672 1.00 87.62 89 LEU A CA 1
ATOM 709 C C . LEU A 1 89 ? 6.715 -14.953 5.668 1.00 87.62 89 LEU A C 1
ATOM 711 O O . LEU A 1 89 ? 6.493 -15.236 6.843 1.00 87.62 89 LEU A O 1
ATOM 715 N N . MET A 1 90 ? 6.708 -13.695 5.228 1.00 84.12 90 MET A N 1
ATOM 716 C CA . MET A 1 90 ? 6.381 -12.562 6.092 1.00 84.12 90 MET A CA 1
ATOM 717 C C . MET A 1 90 ? 5.054 -11.925 5.700 1.00 84.12 90 MET A C 1
ATOM 719 O O . MET A 1 90 ? 4.124 -11.908 6.509 1.00 84.12 90 MET A O 1
ATOM 723 N N . SER A 1 91 ? 4.926 -11.421 4.470 1.00 85.69 91 SER A N 1
ATOM 724 C CA . SER A 1 91 ? 3.758 -10.613 4.092 1.00 85.69 91 SER A CA 1
ATOM 725 C C . SER A 1 91 ? 2.460 -11.420 4.099 1.00 85.69 91 SER A C 1
ATOM 727 O O . SER A 1 91 ? 1.479 -10.979 4.701 1.00 85.69 91 SER A O 1
ATOM 729 N N . PHE A 1 92 ? 2.446 -12.616 3.505 1.00 91.00 92 PHE A N 1
ATOM 730 C CA . PHE A 1 92 ? 1.267 -13.484 3.505 1.00 91.00 92 PHE A CA 1
ATOM 731 C C . PHE A 1 92 ? 0.766 -13.825 4.923 1.00 91.00 92 PHE A C 1
ATOM 733 O O . PHE A 1 92 ? -0.374 -13.465 5.238 1.00 91.00 92 PHE A O 1
ATOM 740 N N . PRO A 1 93 ? 1.561 -14.452 5.817 1.00 90.50 93 PRO A N 1
ATOM 741 C CA . PRO A 1 93 ? 1.065 -14.843 7.133 1.00 90.50 93 PRO A CA 1
ATOM 742 C C . PRO A 1 93 ? 0.656 -13.638 7.975 1.00 90.50 93 PRO A C 1
ATOM 744 O O . PRO A 1 93 ? -0.387 -13.691 8.625 1.00 90.50 93 PRO A O 1
ATOM 747 N N . LEU A 1 94 ? 1.392 -12.522 7.923 1.00 89.44 94 LEU A N 1
ATOM 748 C CA . LEU A 1 94 ? 1.015 -11.310 8.659 1.00 89.44 94 LEU A CA 1
ATOM 749 C C . LEU A 1 94 ? -0.356 -10.774 8.233 1.00 89.44 94 LEU A C 1
ATOM 751 O O . LEU A 1 94 ? -1.159 -10.374 9.085 1.00 89.44 94 LEU A O 1
ATOM 755 N N . GLN A 1 95 ? -0.666 -10.802 6.937 1.00 90.50 95 GLN A N 1
ATOM 756 C CA . GLN A 1 95 ? -1.971 -10.370 6.441 1.00 90.50 95 GLN A CA 1
ATOM 757 C C . GLN A 1 95 ? -3.099 -11.327 6.846 1.00 90.50 95 GLN A C 1
ATOM 759 O O . GLN A 1 95 ? -4.166 -10.873 7.274 1.00 90.50 95 GLN A O 1
ATOM 764 N N . ILE A 1 96 ? -2.854 -12.640 6.828 1.00 91.75 96 ILE A N 1
ATOM 765 C CA . ILE A 1 96 ? -3.824 -13.632 7.313 1.00 91.75 96 ILE A CA 1
ATOM 766 C C . ILE A 1 96 ? -4.063 -13.490 8.824 1.00 91.75 96 ILE A C 1
ATOM 768 O O . ILE A 1 96 ? -5.216 -13.454 9.264 1.00 91.75 96 ILE A O 1
ATOM 772 N N . ILE A 1 97 ? -3.009 -13.322 9.627 1.00 90.56 97 ILE A N 1
ATOM 773 C CA . ILE A 1 97 ? -3.133 -13.081 11.074 1.00 90.56 97 ILE A CA 1
ATOM 774 C C . ILE A 1 97 ? -3.937 -11.797 11.323 1.00 90.56 97 ILE A C 1
ATOM 776 O O . ILE A 1 97 ? -4.847 -11.789 12.157 1.00 90.56 97 ILE A O 1
ATOM 780 N N . THR A 1 98 ? -3.667 -10.729 10.565 1.00 88.31 98 THR A N 1
ATOM 781 C CA . THR A 1 98 ? -4.418 -9.466 10.655 1.00 88.31 98 THR A CA 1
ATOM 782 C C . THR A 1 98 ? -5.903 -9.683 10.377 1.00 88.31 98 THR A C 1
ATOM 784 O O . THR A 1 98 ? -6.745 -9.230 11.157 1.00 88.31 98 THR A O 1
ATOM 787 N N . PHE A 1 99 ? -6.246 -10.428 9.323 1.00 88.88 99 PHE A N 1
ATOM 788 C CA . PHE A 1 99 ? -7.632 -10.772 9.008 1.00 88.88 99 PHE A CA 1
ATOM 789 C C . PHE A 1 99 ? -8.328 -11.495 10.173 1.00 88.88 99 PHE A C 1
ATOM 791 O O . PHE A 1 99 ? -9.412 -11.076 10.597 1.00 88.88 99 PHE A O 1
ATOM 798 N N . ILE A 1 100 ? -7.685 -12.524 10.736 1.00 87.44 100 ILE A N 1
ATOM 799 C CA . ILE A 1 100 ? -8.227 -13.329 11.843 1.00 87.44 100 ILE A CA 1
ATOM 800 C C . ILE A 1 100 ? -8.432 -12.469 13.100 1.00 87.44 100 ILE A C 1
ATOM 802 O O . ILE A 1 100 ? -9.497 -12.513 13.729 1.00 87.44 100 ILE A O 1
ATOM 806 N N . LEU A 1 101 ? -7.442 -11.649 13.466 1.00 85.12 101 LEU A N 1
ATOM 807 C CA . LEU A 1 101 ? -7.526 -10.766 14.635 1.00 85.12 101 LEU A CA 1
ATOM 808 C C . LEU A 1 101 ? -8.633 -9.720 14.484 1.00 85.12 101 LEU A C 1
ATOM 810 O O . LEU A 1 101 ? -9.359 -9.431 15.442 1.00 85.12 101 LEU A O 1
ATOM 814 N N . TRP A 1 102 ? -8.793 -9.172 13.280 1.00 84.44 102 TRP A N 1
ATOM 815 C CA . TRP A 1 102 ? -9.837 -8.194 12.994 1.00 84.44 102 TRP A CA 1
ATOM 816 C C . TRP A 1 102 ? -11.224 -8.837 12.988 1.00 84.44 102 TRP A C 1
ATOM 818 O O . TRP A 1 102 ? -12.168 -8.236 13.503 1.00 84.44 102 TRP A O 1
ATOM 828 N N . GLN A 1 103 ? -11.365 -10.076 12.503 1.00 79.38 103 GLN A N 1
ATOM 829 C CA . GLN A 1 103 ? -12.639 -10.802 12.500 1.00 79.38 103 GLN A CA 1
ATOM 830 C C . GLN A 1 103 ? -13.253 -10.895 13.904 1.00 79.38 103 GLN A C 1
ATOM 832 O O . GLN A 1 103 ? -14.439 -10.594 14.070 1.00 79.38 103 GLN A O 1
ATOM 837 N N . ARG A 1 104 ? -12.439 -11.212 14.920 1.00 68.56 104 ARG A N 1
ATOM 838 C CA . ARG A 1 104 ? -12.876 -11.405 16.318 1.00 68.56 104 ARG A CA 1
ATOM 839 C C . ARG A 1 104 ? -13.377 -10.136 17.019 1.00 68.56 104 ARG A C 1
ATOM 841 O O . ARG A 1 104 ? -13.931 -10.228 18.111 1.00 68.56 104 ARG A O 1
ATOM 848 N N . LYS A 1 105 ? -13.161 -8.944 16.451 1.00 65.56 105 LYS A N 1
ATOM 849 C CA . LYS A 1 105 ? -13.432 -7.650 17.113 1.00 65.56 105 LYS A CA 1
ATOM 850 C C . LYS A 1 105 ? -14.236 -6.681 16.233 1.00 65.56 105 LYS A C 1
ATOM 852 O O . LYS A 1 105 ? -14.066 -5.465 16.329 1.00 65.56 105 LYS A O 1
ATOM 857 N N . THR A 1 106 ? -15.105 -7.211 15.371 1.00 57.78 106 THR A N 1
ATOM 858 C CA . THR A 1 106 ? -15.911 -6.413 14.430 1.00 57.78 106 THR A CA 1
ATOM 859 C C . THR A 1 106 ? -17.335 -6.153 14.920 1.00 57.78 106 THR A C 1
ATOM 861 O O . THR A 1 106 ? -17.972 -7.014 15.518 1.00 57.78 106 THR A O 1
ATOM 864 N N . THR A 1 107 ? -17.868 -4.969 14.600 1.00 51.62 107 THR A N 1
ATOM 865 C CA . THR A 1 107 ? -19.309 -4.679 14.655 1.00 51.62 107 THR A CA 1
ATOM 866 C C . THR A 1 107 ? -19.758 -4.287 13.242 1.00 51.62 107 THR A C 1
ATOM 868 O O . THR A 1 107 ? -19.288 -3.292 12.694 1.00 51.62 107 THR A O 1
ATOM 871 N N . LYS A 1 108 ? -20.627 -5.095 12.613 1.00 53.97 108 LYS A N 1
ATOM 872 C CA . LYS A 1 108 ? -21.229 -4.854 11.277 1.00 53.97 108 LYS A CA 1
ATOM 873 C C . LYS A 1 108 ? -20.240 -4.520 10.127 1.00 53.97 108 LYS A C 1
ATOM 875 O O . LYS A 1 108 ? -20.586 -3.746 9.241 1.00 53.97 108 LYS A O 1
ATOM 880 N N . ASN A 1 109 ? -19.054 -5.143 10.099 1.00 56.22 109 ASN A N 1
ATOM 881 C CA . ASN A 1 109 ? -17.975 -5.007 9.086 1.00 56.22 109 ASN A CA 1
ATOM 882 C C . ASN A 1 109 ? -16.993 -3.833 9.244 1.00 56.22 109 ASN A C 1
ATOM 884 O O . ASN A 1 109 ? -16.134 -3.650 8.384 1.00 56.22 109 ASN A O 1
ATOM 888 N N . VAL A 1 110 ? -17.067 -3.082 10.343 1.00 59.50 110 VAL A N 1
ATOM 889 C CA . VAL A 1 110 ? -16.096 -2.032 10.676 1.00 59.50 110 VAL A CA 1
ATOM 890 C C . VAL A 1 110 ? -15.343 -2.427 11.946 1.00 59.50 110 VAL A C 1
ATOM 892 O O . VAL A 1 110 ? -15.955 -2.827 12.942 1.00 59.50 110 VAL A O 1
ATOM 895 N N . THR A 1 111 ? -14.015 -2.333 11.916 1.00 60.91 111 THR A N 1
ATOM 896 C CA . THR A 1 111 ? -13.161 -2.679 13.061 1.00 60.91 111 THR A CA 1
ATOM 897 C C . THR A 1 111 ? -12.983 -1.482 13.986 1.00 60.91 111 THR A C 1
ATOM 899 O O . THR A 1 111 ? -12.633 -0.393 13.540 1.00 60.91 111 THR A O 1
ATOM 902 N N . LYS A 1 112 ? -13.181 -1.686 15.295 1.00 71.19 112 LYS A N 1
ATOM 903 C CA . LYS A 1 112 ? -12.864 -0.666 16.305 1.00 71.19 112 LYS A CA 1
ATOM 904 C C . LYS A 1 112 ? -11.343 -0.511 16.418 1.00 71.19 112 LYS A C 1
ATOM 906 O O . LYS A 1 112 ? -10.656 -1.461 16.806 1.00 71.19 112 LYS A O 1
ATOM 911 N N . LEU A 1 113 ? -10.848 0.678 16.077 1.00 80.12 113 LEU A N 1
ATOM 912 C CA . LEU A 1 113 ? -9.434 1.043 16.165 1.00 80.12 113 LEU A CA 1
ATOM 913 C C . LEU A 1 113 ? -9.088 1.599 17.552 1.00 80.12 113 LEU A C 1
ATOM 915 O O . LEU A 1 113 ? -9.909 2.244 18.205 1.00 80.12 113 LEU A O 1
ATOM 919 N N . ARG A 1 114 ? -7.855 1.354 17.989 1.00 82.69 114 ARG A N 1
ATOM 920 C CA . ARG A 1 114 ? -7.265 1.870 19.228 1.00 82.69 114 ARG A CA 1
ATOM 921 C C . ARG A 1 114 ? -6.403 3.094 18.930 1.00 82.69 114 ARG A C 1
ATOM 923 O O . ARG A 1 114 ? -5.922 3.261 17.813 1.00 82.69 114 ARG A O 1
ATOM 930 N N . LYS A 1 115 ? -6.200 3.934 19.942 1.00 84.81 115 LYS A N 1
ATOM 931 C CA . LYS A 1 115 ? -5.252 5.052 19.912 1.00 84.81 115 LYS A CA 1
ATOM 932 C C . LYS A 1 115 ? -3.952 4.625 20.594 1.00 84.81 115 LYS A C 1
ATOM 934 O O . LYS A 1 115 ? -4.012 4.017 21.665 1.00 84.81 115 LYS A O 1
ATOM 939 N N . LEU A 1 116 ? -2.812 4.944 19.988 1.00 84.50 116 LEU A N 1
ATOM 940 C CA . LEU A 1 116 ? -1.502 4.751 20.612 1.00 84.50 116 LEU A CA 1
ATOM 941 C C . LEU A 1 116 ? -1.245 5.795 21.717 1.00 84.50 116 LEU A C 1
ATOM 943 O O . LEU A 1 116 ? -1.699 6.939 21.629 1.00 84.50 116 LEU A O 1
ATOM 947 N N . ASN A 1 117 ? -0.490 5.412 22.749 1.00 86.44 117 ASN A N 1
ATOM 948 C CA . ASN A 1 117 ? 0.026 6.366 23.733 1.00 86.44 117 ASN A CA 1
ATOM 949 C C . ASN A 1 117 ? 1.192 7.168 23.128 1.00 86.44 117 ASN A C 1
ATOM 951 O O . ASN A 1 117 ? 1.968 6.609 22.357 1.00 86.44 117 ASN A O 1
ATOM 955 N N . VAL A 1 118 ? 1.357 8.438 23.506 1.00 83.00 118 VAL A N 1
ATOM 956 C CA . VAL A 1 118 ? 2.419 9.322 22.982 1.00 83.00 118 VAL A CA 1
ATOM 957 C C . VAL A 1 118 ? 3.811 8.733 23.234 1.00 83.00 118 VAL A C 1
ATOM 959 O O . VAL A 1 118 ? 4.639 8.719 22.331 1.00 83.00 118 VAL A O 1
ATOM 962 N N . TRP A 1 119 ? 4.033 8.129 24.402 1.00 85.38 119 TRP A N 1
ATOM 963 C CA . TRP A 1 119 ? 5.282 7.429 24.722 1.00 85.38 119 TRP A CA 1
ATOM 964 C C . TRP A 1 119 ? 5.574 6.250 23.794 1.00 85.38 119 TRP A C 1
ATOM 966 O O . TRP A 1 119 ? 6.710 6.046 23.380 1.00 85.38 119 TRP A O 1
ATOM 976 N N . ALA A 1 120 ? 4.539 5.498 23.415 1.00 86.62 120 ALA A N 1
ATOM 977 C CA . ALA A 1 120 ? 4.691 4.413 22.456 1.00 86.62 120 ALA A CA 1
ATOM 978 C C . ALA A 1 120 ? 4.979 4.953 21.045 1.00 86.62 120 ALA A C 1
ATOM 980 O O . ALA A 1 120 ? 5.708 4.311 20.298 1.00 86.62 120 ALA A O 1
ATOM 981 N N . ILE A 1 121 ? 4.467 6.141 20.690 1.00 86.94 121 ILE A N 1
ATOM 982 C CA . ILE A 1 121 ? 4.792 6.795 19.412 1.00 86.94 121 ILE A CA 1
ATOM 983 C C . ILE A 1 121 ? 6.275 7.160 19.408 1.00 86.94 121 ILE A C 1
ATOM 985 O O . ILE A 1 121 ? 6.979 6.807 18.471 1.00 86.94 121 ILE A O 1
ATOM 989 N N . MET A 1 122 ? 6.763 7.792 20.479 1.00 87.69 122 MET A N 1
ATOM 990 C CA . MET A 1 122 ? 8.182 8.131 20.620 1.00 87.69 122 MET A CA 1
ATOM 991 C C . MET A 1 122 ? 9.076 6.889 20.558 1.00 87.69 122 MET A C 1
ATOM 993 O O . MET A 1 122 ? 10.078 6.902 19.849 1.00 87.69 122 MET A O 1
ATOM 997 N N . GLY A 1 123 ? 8.691 5.805 21.240 1.00 89.62 123 GLY A N 1
ATOM 998 C CA . GLY A 1 123 ? 9.421 4.538 21.201 1.00 89.62 123 GLY A CA 1
ATOM 999 C C . GLY A 1 123 ? 9.489 3.933 19.796 1.00 89.62 123 GLY A C 1
ATOM 1000 O O . GLY A 1 123 ? 10.563 3.530 19.359 1.00 89.62 123 GLY A O 1
ATOM 1001 N N . ILE A 1 124 ? 8.374 3.925 19.056 1.00 89.19 124 ILE A N 1
ATOM 1002 C CA . ILE A 1 124 ? 8.343 3.447 17.664 1.00 89.19 124 ILE A CA 1
ATOM 1003 C C . ILE A 1 124 ? 9.204 4.337 16.763 1.00 89.19 124 ILE A C 1
ATOM 1005 O O . ILE A 1 124 ? 9.956 3.811 15.949 1.00 89.19 124 ILE A O 1
ATOM 1009 N N . SER A 1 125 ? 9.141 5.661 16.918 1.00 88.06 125 SER A N 1
ATOM 1010 C CA . SER A 1 125 ? 9.969 6.589 16.139 1.00 88.06 125 SER A CA 1
ATOM 1011 C C . SER A 1 125 ? 11.463 6.399 16.413 1.00 88.06 125 SER A C 1
ATOM 1013 O O . SER A 1 125 ? 12.257 6.384 15.476 1.00 88.06 125 SER A O 1
ATOM 1015 N N . ALA A 1 126 ? 11.859 6.203 17.673 1.00 89.44 126 ALA A N 1
ATOM 1016 C CA . ALA A 1 126 ? 13.249 5.920 18.028 1.00 89.44 126 ALA A CA 1
ATOM 1017 C C . ALA A 1 126 ? 13.718 4.575 17.446 1.00 89.44 126 ALA A C 1
ATOM 1019 O O . ALA A 1 126 ? 14.781 4.504 16.832 1.00 89.44 126 ALA A O 1
ATOM 1020 N N . ALA A 1 127 ? 12.896 3.526 17.567 1.00 91.06 127 ALA A N 1
ATOM 1021 C CA . ALA A 1 127 ? 13.180 2.221 16.975 1.00 91.06 127 ALA A CA 1
ATOM 1022 C C . ALA A 1 127 ? 13.273 2.288 15.441 1.00 91.06 127 ALA A C 1
ATOM 1024 O O . ALA A 1 127 ? 14.124 1.626 14.855 1.00 91.06 127 ALA A O 1
ATOM 1025 N N . PHE A 1 128 ? 12.446 3.115 14.797 1.00 90.94 128 PHE A N 1
ATOM 1026 C CA . PHE A 1 128 ? 12.500 3.355 13.356 1.00 90.94 128 PHE A CA 1
ATOM 1027 C C . PHE A 1 128 ? 13.836 3.974 12.935 1.00 90.94 128 PHE A C 1
ATOM 1029 O O . PHE A 1 128 ? 14.444 3.490 11.988 1.00 90.94 128 PHE A O 1
ATOM 1036 N N . ILE A 1 129 ? 14.321 4.996 13.649 1.00 91.62 129 ILE A N 1
ATOM 1037 C CA . ILE A 1 129 ? 15.615 5.634 13.352 1.00 91.62 129 ILE A CA 1
ATOM 1038 C C . ILE A 1 129 ? 16.760 4.628 13.515 1.00 91.62 129 ILE A C 1
ATOM 1040 O O . ILE A 1 129 ? 17.618 4.530 12.642 1.00 91.62 129 ILE A O 1
ATOM 1044 N N . LEU A 1 130 ? 16.751 3.844 14.597 1.00 91.81 130 LEU A N 1
ATOM 1045 C CA . LEU A 1 130 ? 17.765 2.811 14.828 1.00 91.81 130 LEU A CA 1
ATOM 1046 C C . LEU A 1 130 ? 17.746 1.738 13.732 1.00 91.81 130 LEU A C 1
ATOM 1048 O O . LEU A 1 130 ? 18.798 1.386 13.204 1.00 91.81 130 LEU A O 1
ATOM 1052 N N . ALA A 1 131 ? 16.560 1.254 13.357 1.00 90.94 131 ALA A N 1
ATOM 1053 C CA . ALA A 1 131 ? 16.403 0.279 12.283 1.00 90.94 131 ALA A CA 1
ATOM 1054 C C . ALA A 1 131 ? 16.816 0.851 10.919 1.00 90.94 131 ALA A C 1
ATOM 1056 O O . ALA A 1 131 ? 17.414 0.136 10.122 1.00 90.94 131 ALA A O 1
ATOM 1057 N N . PHE A 1 132 ? 16.546 2.134 10.667 1.00 90.38 132 PHE A N 1
ATOM 1058 C CA . PHE A 1 132 ? 16.968 2.829 9.453 1.00 90.38 132 PHE A CA 1
ATOM 1059 C C . PHE A 1 132 ? 18.487 2.886 9.343 1.00 90.38 132 PHE A C 1
ATOM 1061 O O . PHE A 1 132 ? 19.034 2.470 8.328 1.00 90.38 132 PHE A O 1
ATOM 1068 N N . VAL A 1 133 ? 19.170 3.334 10.399 1.00 89.50 133 VAL A N 1
ATOM 1069 C CA . VAL A 1 133 ? 20.638 3.370 10.434 1.00 89.50 133 VAL A CA 1
ATOM 1070 C C . VAL A 1 133 ? 21.205 1.961 10.259 1.00 89.50 133 VAL A C 1
ATOM 1072 O O . VAL A 1 133 ? 22.093 1.759 9.437 1.00 89.50 133 VAL A O 1
ATOM 1075 N N . ALA A 1 134 ? 20.655 0.970 10.966 1.00 88.56 134 ALA A N 1
ATOM 1076 C CA . ALA A 1 134 ? 21.095 -0.414 10.835 1.00 88.56 134 ALA A CA 1
ATOM 1077 C C . ALA A 1 134 ? 20.929 -0.940 9.400 1.00 88.56 134 ALA A C 1
ATOM 1079 O O . ALA A 1 134 ? 21.883 -1.466 8.840 1.00 88.56 134 ALA A O 1
ATOM 1080 N N . MET A 1 135 ? 19.762 -0.760 8.773 1.00 85.44 135 MET A N 1
ATOM 1081 C CA . MET A 1 135 ? 19.537 -1.210 7.394 1.00 85.44 135 MET A CA 1
ATOM 1082 C C . MET A 1 135 ? 20.421 -0.471 6.388 1.00 85.44 135 MET A C 1
ATOM 1084 O O . MET A 1 135 ? 20.974 -1.099 5.490 1.00 85.44 135 MET A O 1
ATOM 1088 N N . PHE A 1 136 ? 20.589 0.840 6.559 1.00 83.81 136 PHE A N 1
ATOM 1089 C CA . PHE A 1 136 ? 21.382 1.657 5.648 1.00 83.81 136 PHE A CA 1
ATOM 1090 C C . PHE A 1 136 ? 22.861 1.250 5.630 1.00 83.81 136 PHE A C 1
ATOM 1092 O O . PHE A 1 136 ? 23.479 1.298 4.573 1.00 83.81 136 PHE A O 1
ATOM 1099 N N . PHE A 1 137 ? 23.431 0.823 6.761 1.00 82.62 137 PHE A N 1
ATOM 1100 C CA . PHE A 1 137 ? 24.842 0.420 6.825 1.00 82.62 137 PHE A CA 1
ATOM 1101 C C . PHE A 1 137 ? 25.086 -1.085 6.657 1.00 82.62 137 PHE A C 1
ATOM 1103 O O . PHE A 1 137 ? 26.188 -1.470 6.275 1.00 82.62 137 PHE A O 1
ATOM 1110 N N . TRP A 1 138 ? 24.109 -1.940 6.968 1.00 80.25 138 TRP A N 1
ATOM 1111 C CA . TRP A 1 138 ? 24.321 -3.393 7.005 1.00 80.25 138 TRP A CA 1
ATOM 1112 C C . TRP A 1 138 ? 24.056 -4.083 5.665 1.00 80.25 138 TRP A C 1
ATOM 1114 O O . TRP A 1 138 ? 24.688 -5.096 5.368 1.00 80.25 138 TRP A O 1
ATOM 1124 N N . PHE A 1 139 ? 23.119 -3.576 4.858 1.00 73.38 139 PHE A N 1
ATOM 1125 C CA . PHE A 1 139 ? 22.812 -4.199 3.574 1.00 73.38 139 PHE A CA 1
ATOM 1126 C C . PHE A 1 139 ? 23.790 -3.727 2.491 1.00 73.38 139 PHE A C 1
ATOM 1128 O O . PHE A 1 139 ? 24.009 -2.521 2.366 1.00 73.38 139 PHE A O 1
ATOM 1135 N N . PRO A 1 140 ? 24.386 -4.652 1.713 1.00 66.75 140 PRO A N 1
ATOM 1136 C CA . PRO A 1 140 ? 25.202 -4.277 0.570 1.00 66.75 140 PRO A CA 1
ATOM 1137 C C . PRO A 1 140 ? 24.315 -3.565 -0.451 1.00 66.75 140 PRO A C 1
ATOM 1139 O O . PRO A 1 140 ? 23.309 -4.113 -0.902 1.00 66.75 140 PRO A O 1
ATOM 1142 N N . HIS A 1 141 ? 24.685 -2.333 -0.789 1.00 69.31 141 HIS A N 1
ATOM 1143 C CA . HIS A 1 141 ? 23.996 -1.551 -1.810 1.00 69.31 141 HIS A CA 1
ATOM 1144 C C . HIS A 1 141 ? 24.645 -1.797 -3.162 1.00 69.31 141 HIS A C 1
ATOM 1146 O O . HIS A 1 141 ? 25.867 -1.884 -3.262 1.00 69.31 141 HIS A O 1
ATOM 1152 N N . ASP A 1 142 ? 23.820 -1.897 -4.198 1.00 66.62 142 ASP A N 1
ATOM 1153 C CA . ASP A 1 142 ? 24.293 -1.966 -5.575 1.00 66.62 142 ASP A CA 1
ATOM 1154 C C . ASP A 1 142 ? 25.018 -0.651 -5.913 1.00 66.62 142 ASP A C 1
ATOM 1156 O O . ASP A 1 142 ? 24.444 0.430 -5.757 1.00 66.62 142 ASP A O 1
ATOM 1160 N N . GLU A 1 143 ? 26.278 -0.718 -6.352 1.00 61.81 143 GLU A N 1
ATOM 1161 C CA . GLU A 1 143 ? 27.122 0.468 -6.595 1.00 61.81 143 GLU A CA 1
ATOM 1162 C C . GLU A 1 143 ? 26.552 1.390 -7.687 1.00 61.81 143 GLU A C 1
ATOM 1164 O O . GLU A 1 143 ? 26.924 2.558 -7.800 1.00 61.81 143 GLU A O 1
ATOM 1169 N N . THR A 1 144 ? 25.615 0.873 -8.484 1.00 61.38 144 THR A N 1
ATOM 1170 C CA . THR A 1 144 ? 24.930 1.598 -9.557 1.00 61.38 144 THR A CA 1
ATOM 1171 C C . THR A 1 144 ? 23.687 2.364 -9.093 1.00 61.38 144 THR A C 1
ATOM 1173 O O . THR A 1 144 ? 23.184 3.227 -9.821 1.00 61.38 144 THR A O 1
ATOM 1176 N N . ALA A 1 145 ? 23.181 2.093 -7.886 1.00 65.19 145 ALA A N 1
ATOM 1177 C CA . ALA A 1 145 ? 21.999 2.755 -7.352 1.00 65.19 145 ALA A CA 1
ATOM 1178 C C . ALA A 1 145 ? 22.358 4.116 -6.739 1.00 65.19 145 ALA A C 1
ATOM 1180 O O . ALA A 1 145 ? 23.258 4.243 -5.909 1.00 65.19 145 ALA A O 1
ATOM 1181 N N . SER A 1 146 ? 21.610 5.163 -7.099 1.00 71.81 146 SER A N 1
ATOM 1182 C CA . SER A 1 146 ? 21.803 6.472 -6.473 1.00 71.81 146 SER A CA 1
ATOM 1183 C C . SER A 1 146 ? 21.475 6.410 -4.977 1.00 71.81 146 SER A C 1
ATOM 1185 O O . SER A 1 146 ? 20.471 5.816 -4.573 1.00 71.81 146 SER A O 1
ATOM 1187 N N . THR A 1 147 ? 22.269 7.096 -4.146 1.00 78.06 147 THR A N 1
ATOM 1188 C CA . THR A 1 147 ? 22.055 7.174 -2.688 1.00 78.06 147 THR A CA 1
ATOM 1189 C C . THR A 1 147 ? 20.631 7.610 -2.339 1.00 78.06 147 THR A C 1
ATOM 1191 O O . THR A 1 147 ? 20.046 7.129 -1.374 1.00 78.06 147 THR A O 1
ATOM 1194 N N . PHE A 1 148 ? 20.032 8.481 -3.156 1.00 76.94 148 PHE A N 1
ATOM 1195 C CA . PHE A 1 148 ? 18.639 8.888 -2.997 1.00 76.94 148 PHE A CA 1
ATOM 1196 C C . PHE A 1 148 ? 17.665 7.707 -3.117 1.00 76.94 148 PHE A C 1
ATOM 1198 O O . PHE A 1 148 ? 16.791 7.550 -2.267 1.00 76.94 148 PHE A O 1
ATOM 1205 N N . THR A 1 149 ? 17.818 6.864 -4.141 1.00 74.31 149 THR A N 1
ATOM 1206 C CA . THR A 1 149 ? 16.932 5.709 -4.366 1.00 74.31 149 THR A CA 1
ATOM 1207 C C . THR A 1 149 ? 17.044 4.714 -3.216 1.00 74.31 149 THR A C 1
ATOM 1209 O O . THR A 1 149 ? 16.024 4.258 -2.710 1.00 74.31 149 THR A O 1
ATOM 1212 N N . VAL A 1 150 ? 18.265 4.473 -2.729 1.00 79.62 150 VAL A N 1
ATOM 1213 C CA . VAL A 1 150 ? 18.536 3.613 -1.566 1.00 79.62 150 VAL A CA 1
ATOM 1214 C C . VAL A 1 150 ? 17.859 4.141 -0.294 1.00 79.62 150 VAL A C 1
ATOM 1216 O O . VAL A 1 150 ? 17.199 3.390 0.429 1.00 79.62 150 VAL A O 1
ATOM 1219 N N . VAL A 1 151 ? 17.970 5.448 -0.024 1.00 84.88 151 VAL A N 1
ATOM 1220 C CA . VAL A 1 151 ? 17.319 6.087 1.135 1.00 84.88 151 VAL A CA 1
ATOM 1221 C C . VAL A 1 151 ? 15.796 5.979 1.044 1.00 84.88 151 VAL A C 1
ATOM 1223 O O . VAL A 1 151 ? 15.139 5.689 2.049 1.00 84.88 151 VAL A O 1
ATOM 1226 N N . MET A 1 152 ? 15.225 6.196 -0.144 1.00 83.31 152 MET A N 1
ATOM 1227 C CA . MET A 1 152 ? 13.780 6.088 -0.366 1.00 83.31 152 MET A CA 1
ATOM 1228 C C . MET A 1 152 ? 13.285 4.650 -0.194 1.00 83.31 152 MET A C 1
ATOM 1230 O O . MET A 1 152 ? 12.280 4.433 0.486 1.00 83.31 152 MET A O 1
ATOM 1234 N N . ASP A 1 153 ? 13.998 3.668 -0.742 1.00 81.06 153 ASP A N 1
ATOM 1235 C CA . ASP A 1 153 ? 13.642 2.249 -0.648 1.00 81.06 153 ASP A CA 1
ATOM 1236 C C . ASP A 1 153 ? 13.713 1.737 0.802 1.00 81.06 153 ASP A C 1
ATOM 1238 O O . ASP A 1 153 ? 12.760 1.153 1.328 1.00 81.06 153 ASP A O 1
ATOM 1242 N N . THR A 1 154 ? 14.779 2.096 1.523 1.00 85.12 154 THR A N 1
ATOM 1243 C CA . THR A 1 154 ? 14.929 1.761 2.950 1.00 85.12 154 THR A CA 1
ATOM 1244 C C . THR A 1 154 ? 13.814 2.397 3.789 1.00 85.12 154 THR A C 1
ATOM 1246 O O . THR A 1 154 ? 13.190 1.742 4.630 1.00 85.12 154 THR A O 1
ATOM 1249 N N . SER A 1 155 ? 13.510 3.677 3.538 1.00 87.69 155 SER A N 1
ATOM 1250 C CA . SER A 1 155 ? 12.464 4.410 4.268 1.00 87.69 155 SER A CA 1
ATOM 1251 C C . SER A 1 155 ? 11.071 3.835 4.009 1.00 87.69 155 SER A C 1
ATOM 1253 O O . SER A 1 155 ? 10.290 3.651 4.946 1.00 87.69 155 SER A O 1
ATOM 1255 N N . THR A 1 156 ? 10.745 3.546 2.747 1.00 86.00 156 THR A N 1
ATOM 1256 C CA . THR A 1 156 ? 9.444 2.977 2.361 1.00 86.00 156 THR A CA 1
ATOM 1257 C C . THR A 1 156 ? 9.263 1.567 2.912 1.00 86.00 156 THR A C 1
ATOM 1259 O O . THR A 1 156 ? 8.189 1.266 3.440 1.00 86.00 156 THR A O 1
ATOM 1262 N N . THR A 1 157 ? 10.315 0.747 2.904 1.00 86.31 157 THR A N 1
ATOM 1263 C CA . THR A 1 157 ? 10.309 -0.601 3.488 1.00 86.31 157 THR A CA 1
ATOM 1264 C C . THR A 1 157 ? 10.042 -0.565 4.993 1.00 86.31 157 THR A C 1
ATOM 1266 O O . THR A 1 157 ? 9.118 -1.227 5.481 1.00 86.31 157 THR A O 1
ATOM 1269 N N . LEU A 1 158 ? 10.775 0.265 5.743 1.00 90.19 158 LEU A N 1
ATOM 1270 C CA . LEU A 1 158 ? 10.579 0.386 7.190 1.00 90.19 158 LEU A CA 1
ATOM 1271 C C . LEU A 1 158 ? 9.207 0.969 7.545 1.00 90.19 158 LEU A C 1
ATOM 1273 O O . LEU A 1 158 ? 8.542 0.474 8.460 1.00 90.19 158 LEU A O 1
ATOM 1277 N N . LEU A 1 159 ? 8.733 1.981 6.809 1.00 90.12 159 LEU A N 1
ATOM 1278 C CA . LEU A 1 159 ? 7.388 2.527 7.016 1.00 90.12 159 LEU A CA 1
ATOM 1279 C C . LEU A 1 159 ? 6.308 1.493 6.686 1.00 90.12 159 LEU A C 1
ATOM 1281 O O . LEU A 1 159 ? 5.287 1.440 7.378 1.00 90.12 159 LEU A O 1
ATOM 1285 N N . GLY A 1 160 ? 6.530 0.649 5.677 1.00 87.81 160 GLY A N 1
ATOM 1286 C CA . GLY A 1 160 ? 5.669 -0.484 5.345 1.00 87.81 160 GLY A CA 1
ATOM 1287 C C . GLY A 1 160 ? 5.595 -1.505 6.481 1.00 87.81 160 GLY A C 1
ATOM 1288 O O . GLY A 1 160 ? 4.500 -1.938 6.862 1.00 87.81 160 GLY A O 1
ATOM 1289 N N . PHE A 1 161 ? 6.733 -1.824 7.103 1.00 87.69 161 PHE A N 1
ATOM 1290 C CA . PHE A 1 161 ? 6.782 -2.712 8.264 1.00 87.69 161 PHE A CA 1
ATOM 1291 C C . PHE A 1 161 ? 6.034 -2.125 9.470 1.00 87.69 161 PHE A C 1
ATOM 1293 O O . PHE A 1 161 ? 5.137 -2.774 10.020 1.00 87.69 161 PHE A O 1
ATOM 1300 N N . VAL A 1 162 ? 6.323 -0.870 9.837 1.00 90.94 162 VAL A N 1
ATOM 1301 C CA . VAL A 1 162 ? 5.629 -0.175 10.938 1.00 90.94 162 VAL A CA 1
ATOM 1302 C C . VAL A 1 162 ? 4.127 -0.106 10.671 1.00 90.94 162 VAL A C 1
ATOM 1304 O O . VAL A 1 162 ? 3.324 -0.415 11.554 1.00 90.94 162 VAL A O 1
ATOM 1307 N N . THR A 1 163 ? 3.732 0.230 9.441 1.00 90.44 163 THR A N 1
ATOM 1308 C CA . THR A 1 163 ? 2.326 0.238 9.024 1.00 90.44 163 THR A CA 1
ATOM 1309 C C . THR A 1 163 ? 1.682 -1.124 9.246 1.00 90.44 163 THR A C 1
ATOM 1311 O O . THR A 1 163 ? 0.599 -1.196 9.830 1.00 90.44 163 THR A O 1
ATOM 1314 N N . THR A 1 164 ? 2.336 -2.205 8.822 1.00 88.44 164 THR A N 1
ATOM 1315 C CA . THR A 1 164 ? 1.814 -3.571 8.964 1.00 88.44 164 THR A CA 1
ATOM 1316 C C . THR A 1 164 ? 1.602 -3.925 10.435 1.00 88.44 164 THR A C 1
ATOM 1318 O O . THR A 1 164 ? 0.529 -4.409 10.798 1.00 88.44 164 THR A O 1
ATOM 1321 N N . MET A 1 165 ? 2.560 -3.597 11.307 1.00 89.50 165 MET A N 1
ATOM 1322 C CA . MET A 1 165 ? 2.448 -3.838 12.751 1.00 89.50 165 MET A CA 1
ATOM 1323 C C . MET A 1 165 ? 1.335 -3.012 13.407 1.00 89.50 165 MET A C 1
ATOM 1325 O O . MET A 1 165 ? 0.513 -3.549 14.155 1.00 89.50 165 MET A O 1
ATOM 1329 N N . LEU A 1 166 ? 1.251 -1.713 13.109 1.00 88.88 166 LEU A N 1
ATOM 1330 C CA . LEU A 1 166 ? 0.183 -0.855 13.635 1.00 88.88 166 LEU A CA 1
ATOM 1331 C C . LEU A 1 166 ? -1.196 -1.339 13.177 1.00 88.88 166 LEU A C 1
ATOM 1333 O O . LEU A 1 166 ? -2.148 -1.355 13.962 1.00 88.88 166 LEU A O 1
ATOM 1337 N N . THR A 1 167 ? -1.288 -1.791 11.928 1.00 87.69 167 THR A N 1
ATOM 1338 C CA . THR A 1 167 ? -2.515 -2.331 11.341 1.00 87.69 167 THR A CA 1
ATOM 1339 C C . THR A 1 167 ? -2.927 -3.646 12.003 1.00 87.69 167 THR A C 1
ATOM 1341 O O . THR A 1 167 ? -4.077 -3.791 12.433 1.00 87.69 167 THR A O 1
ATOM 1344 N N . LEU A 1 168 ? -1.980 -4.571 12.177 1.00 87.88 168 LEU A N 1
ATOM 1345 C CA . LEU A 1 168 ? -2.155 -5.833 12.900 1.00 87.88 168 LEU A CA 1
ATOM 1346 C C . LEU A 1 168 ? -2.727 -5.591 14.306 1.00 87.88 168 LEU A C 1
ATOM 1348 O O . LEU A 1 168 ? -3.725 -6.199 14.704 1.00 87.88 168 LEU A O 1
ATOM 1352 N N . LEU A 1 169 ? -2.148 -4.629 15.030 1.00 86.25 169 LEU A N 1
ATOM 1353 C CA . LEU A 1 169 ? -2.535 -4.265 16.396 1.00 86.25 169 LEU A CA 1
ATOM 1354 C C . LEU A 1 169 ? -3.774 -3.353 16.479 1.00 86.25 169 LEU A C 1
ATOM 1356 O O . LEU A 1 169 ? -4.241 -3.047 17.583 1.00 86.25 169 LEU A O 1
ATOM 1360 N N . ARG A 1 170 ? -4.361 -2.981 15.332 1.00 84.88 170 ARG A N 1
ATOM 1361 C CA . ARG A 1 170 ? -5.554 -2.121 15.198 1.00 84.88 170 ARG A CA 1
ATOM 1362 C C . ARG A 1 170 ? -5.350 -0.696 15.709 1.00 84.88 170 ARG A C 1
ATOM 1364 O O . ARG A 1 170 ? -6.304 -0.081 16.187 1.00 84.88 170 ARG A O 1
ATOM 1371 N N . PHE A 1 171 ? -4.141 -0.158 15.634 1.00 87.50 171 PHE A N 1
ATOM 1372 C CA . PHE A 1 171 ? -3.891 1.240 15.974 1.00 87.50 171 PHE A CA 1
ATOM 1373 C C . PHE A 1 171 ? -4.237 2.143 14.811 1.00 87.50 171 PHE A C 1
ATOM 1375 O O . PHE A 1 171 ? -3.787 1.902 13.700 1.00 87.50 171 PHE A O 1
ATOM 1382 N N . ARG A 1 172 ? -5.016 3.197 15.063 1.00 85.25 172 ARG A N 1
ATOM 1383 C CA . ARG A 1 172 ? -5.457 4.150 14.031 1.00 85.25 172 ARG A CA 1
ATOM 1384 C C . ARG A 1 172 ? -4.305 4.942 13.410 1.00 85.25 172 ARG A C 1
ATOM 1386 O O . ARG A 1 172 ? -4.453 5.432 12.299 1.00 85.25 172 ARG A O 1
ATOM 1393 N N . GLU A 1 173 ? -3.182 5.064 14.113 1.00 88.06 173 GLU A N 1
ATOM 1394 C CA . GLU A 1 173 ? -1.987 5.784 13.669 1.00 88.06 173 GLU A CA 1
ATOM 1395 C C . GLU A 1 173 ? -1.334 5.144 12.426 1.00 88.06 173 GLU A C 1
ATOM 1397 O O . GLU A 1 173 ? -0.585 5.826 11.733 1.00 88.06 173 GLU A O 1
ATOM 1402 N N . TYR A 1 174 ? -1.698 3.903 12.064 1.00 90.06 174 TYR A N 1
ATOM 1403 C CA . TYR A 1 174 ? -1.269 3.261 10.812 1.00 90.06 174 TYR A CA 1
ATOM 1404 C C . TYR A 1 174 ? -1.600 4.086 9.555 1.00 90.0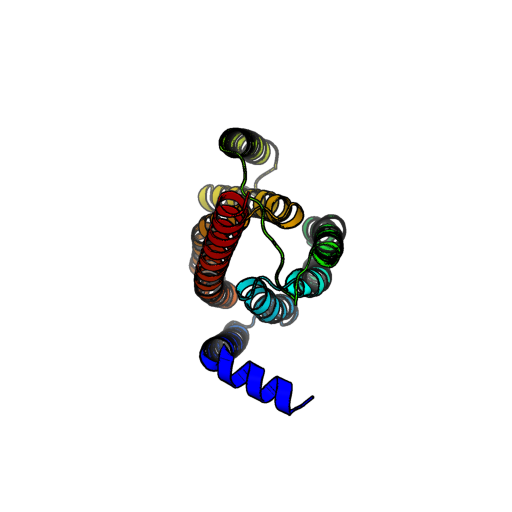6 174 TYR A C 1
ATOM 1406 O O . TYR A 1 174 ? -0.909 3.998 8.546 1.00 90.06 174 TYR A O 1
ATOM 1414 N N . ILE A 1 175 ? -2.659 4.906 9.593 1.00 89.50 175 ILE A N 1
ATOM 1415 C CA . ILE A 1 175 ? -3.012 5.756 8.452 1.00 89.50 175 ILE A CA 1
ATOM 1416 C C . ILE A 1 175 ? -1.990 6.878 8.250 1.00 89.50 175 ILE A C 1
ATOM 1418 O O . ILE A 1 175 ? -1.735 7.281 7.120 1.00 89.50 175 ILE A O 1
ATOM 1422 N N . ILE A 1 176 ? -1.378 7.361 9.336 1.00 90.06 176 ILE A N 1
ATOM 1423 C CA . ILE A 1 176 ? -0.363 8.418 9.294 1.00 90.06 176 ILE A CA 1
ATOM 1424 C C . ILE A 1 176 ? 0.903 7.864 8.646 1.00 90.06 176 ILE A C 1
ATOM 1426 O O . ILE A 1 176 ? 1.476 8.516 7.779 1.00 90.06 176 ILE A O 1
ATOM 1430 N N . THR A 1 177 ? 1.298 6.639 9.003 1.00 90.31 177 THR A N 1
ATOM 1431 C CA . THR A 1 177 ? 2.472 5.989 8.408 1.00 90.31 177 THR A CA 1
ATOM 1432 C C . THR A 1 177 ? 2.260 5.676 6.926 1.00 90.31 177 THR A C 1
ATOM 1434 O O . THR A 1 177 ? 3.177 5.884 6.138 1.00 90.31 177 THR A O 1
ATOM 1437 N N . GLN A 1 178 ? 1.046 5.291 6.507 1.00 91.19 178 GLN A N 1
ATOM 1438 C CA . GLN A 1 178 ? 0.721 5.135 5.080 1.00 91.19 178 GLN A CA 1
ATOM 1439 C C . GLN A 1 178 ? 0.758 6.457 4.306 1.00 91.19 178 GLN A C 1
ATOM 1441 O O . GLN A 1 178 ? 1.289 6.507 3.198 1.00 91.19 178 GLN A O 1
ATOM 1446 N N . ILE A 1 179 ? 0.227 7.538 4.884 1.00 92.12 179 ILE A N 1
ATOM 1447 C CA . ILE A 1 179 ? 0.287 8.872 4.268 1.00 92.12 179 ILE A CA 1
ATOM 1448 C C . ILE A 1 179 ? 1.740 9.358 4.163 1.00 92.12 179 ILE A C 1
ATOM 1450 O O . ILE A 1 179 ? 2.097 9.969 3.162 1.00 92.12 179 ILE A O 1
ATOM 1454 N N . ALA A 1 180 ? 2.587 9.058 5.151 1.00 90.81 180 ALA A N 1
ATOM 1455 C CA . ALA A 1 180 ? 4.009 9.399 5.116 1.00 90.81 180 ALA A CA 1
ATOM 1456 C C . ALA A 1 180 ? 4.799 8.581 4.076 1.00 90.81 180 ALA A C 1
ATOM 1458 O O . ALA A 1 180 ? 5.721 9.107 3.460 1.00 90.81 180 ALA A O 1
ATOM 1459 N N . ALA A 1 181 ? 4.430 7.316 3.843 1.00 90.56 181 ALA A N 1
ATOM 1460 C CA . ALA A 1 181 ? 5.085 6.455 2.853 1.00 90.56 181 ALA A CA 1
ATOM 1461 C C . ALA A 1 181 ? 4.753 6.836 1.398 1.00 90.56 181 ALA A C 1
ATOM 1463 O O . ALA A 1 181 ? 5.542 6.588 0.488 1.00 90.56 181 ALA A O 1
ATOM 1464 N N . LEU A 1 182 ? 3.596 7.462 1.180 1.00 92.12 182 LEU A N 1
ATOM 1465 C CA . LEU A 1 182 ? 3.078 7.872 -0.126 1.00 92.12 182 LEU A CA 1
ATOM 1466 C C . LEU A 1 182 ? 4.037 8.755 -0.947 1.00 92.12 182 LEU A C 1
ATOM 1468 O O . LEU A 1 182 ? 4.360 8.368 -2.071 1.00 92.12 182 LEU A O 1
ATOM 1472 N N . PRO A 1 183 ? 4.517 9.911 -0.440 1.00 92.00 183 PRO A N 1
ATOM 1473 C CA . PRO A 1 183 ? 5.430 10.766 -1.196 1.00 92.00 183 PRO A CA 1
ATOM 1474 C C . PRO A 1 183 ? 6.772 10.085 -1.481 1.00 92.00 183 PRO A C 1
ATOM 1476 O O . PRO A 1 183 ? 7.350 10.321 -2.539 1.00 92.00 183 PRO A O 1
ATOM 1479 N N . LEU A 1 184 ? 7.249 9.216 -0.584 1.00 89.88 184 LEU A N 1
ATOM 1480 C CA . LEU A 1 184 ? 8.502 8.480 -0.771 1.00 89.88 184 LEU A CA 1
ATOM 1481 C C . LEU A 1 184 ? 8.366 7.449 -1.900 1.00 89.88 184 LEU A C 1
ATOM 1483 O O . LEU A 1 184 ? 9.175 7.433 -2.824 1.00 89.88 184 LEU A O 1
ATOM 1487 N N . SER A 1 185 ? 7.291 6.653 -1.877 1.00 88.50 185 SER A N 1
ATOM 1488 C CA . SER A 1 185 ? 6.993 5.678 -2.933 1.00 88.50 185 SER A CA 1
ATOM 1489 C C . SER A 1 185 ? 6.746 6.360 -4.283 1.00 88.50 185 SER A C 1
ATOM 1491 O O . SER A 1 185 ? 7.271 5.917 -5.304 1.00 88.50 185 SER A O 1
ATOM 1493 N N . LEU A 1 186 ? 6.017 7.482 -4.298 1.00 91.12 186 LEU A N 1
ATOM 1494 C CA . LEU A 1 186 ? 5.809 8.271 -5.513 1.00 91.12 186 LEU A CA 1
ATOM 1495 C C . LEU A 1 186 ? 7.139 8.778 -6.083 1.00 91.12 186 LEU A C 1
ATOM 1497 O O . LEU A 1 186 ? 7.394 8.608 -7.273 1.00 91.12 186 LEU A O 1
ATOM 1501 N N . SER A 1 187 ? 7.988 9.363 -5.235 1.00 88.81 187 SER A N 1
ATOM 1502 C CA . SER A 1 187 ? 9.292 9.898 -5.647 1.00 88.81 187 SER A CA 1
ATOM 1503 C C . SER A 1 187 ? 10.188 8.804 -6.222 1.00 88.81 187 SER A C 1
ATOM 1505 O O . SER A 1 187 ? 10.801 9.005 -7.268 1.00 88.81 187 SER A O 1
ATOM 1507 N N . MET A 1 188 ? 10.207 7.626 -5.591 1.00 86.94 188 MET A N 1
ATOM 1508 C CA . MET A 1 188 ? 10.956 6.465 -6.069 1.00 86.94 188 MET A CA 1
ATOM 1509 C C . MET A 1 188 ? 10.505 6.044 -7.475 1.00 86.94 188 MET A C 1
ATOM 1511 O O . MET A 1 188 ? 11.324 5.988 -8.390 1.00 86.94 188 MET A O 1
ATOM 1515 N N 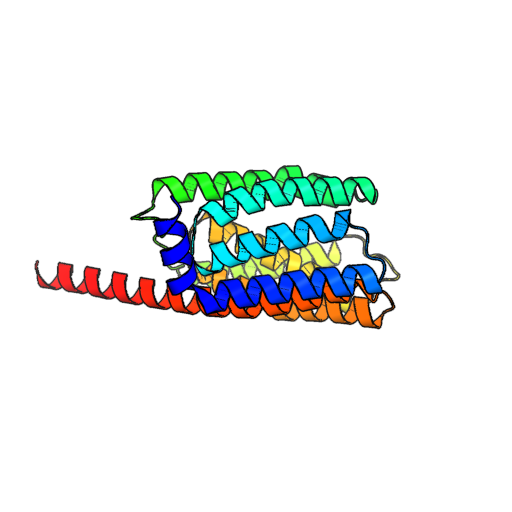. HIS A 1 189 ? 9.207 5.807 -7.690 1.00 86.88 189 HIS A N 1
ATOM 1516 C CA . HIS A 1 189 ? 8.713 5.368 -9.001 1.00 86.88 189 HIS A CA 1
ATOM 1517 C C . HIS A 1 189 ? 8.891 6.427 -10.096 1.00 86.88 189 HIS A C 1
ATOM 1519 O O . HIS A 1 189 ? 9.194 6.073 -11.237 1.00 86.88 189 HIS A O 1
ATOM 1525 N N . VAL A 1 190 ? 8.760 7.716 -9.759 1.00 89.12 190 VAL A N 1
ATOM 1526 C CA . VAL A 1 190 ? 9.045 8.817 -10.693 1.00 89.12 190 VAL A CA 1
ATOM 1527 C C . VAL A 1 190 ? 10.524 8.833 -11.083 1.00 89.12 190 VAL A C 1
ATOM 1529 O O . VAL A 1 190 ? 10.832 8.975 -12.263 1.00 89.12 190 VAL A O 1
ATOM 1532 N N . MET A 1 191 ? 11.448 8.634 -10.139 1.00 85.94 191 MET A N 1
ATOM 1533 C CA . MET A 1 191 ? 12.875 8.590 -10.468 1.00 85.94 191 MET A CA 1
ATOM 1534 C C . MET A 1 191 ? 13.245 7.397 -11.346 1.00 85.94 191 MET A C 1
ATOM 1536 O O . MET A 1 191 ? 13.986 7.575 -12.308 1.00 85.94 191 MET A O 1
ATOM 1540 N N . ILE A 1 192 ? 12.698 6.208 -11.082 1.00 84.69 192 ILE A N 1
ATOM 1541 C CA . ILE A 1 192 ? 12.957 5.030 -11.926 1.00 84.69 192 ILE A CA 1
ATOM 1542 C C . ILE A 1 192 ? 12.387 5.242 -13.343 1.00 84.69 192 ILE A C 1
ATOM 1544 O O . ILE A 1 192 ? 12.990 4.820 -14.332 1.00 84.69 192 ILE A O 1
ATOM 1548 N N . MET A 1 193 ? 11.253 5.943 -13.461 1.00 87.00 193 MET A N 1
ATOM 1549 C CA . MET A 1 193 ? 10.682 6.336 -14.751 1.00 87.00 193 MET A CA 1
ATOM 1550 C C . MET A 1 193 ? 11.603 7.301 -15.515 1.00 87.00 193 MET A C 1
ATOM 1552 O O . MET A 1 193 ? 11.905 7.054 -16.682 1.00 87.00 193 MET A O 1
ATOM 1556 N N . VAL A 1 194 ? 12.090 8.361 -14.858 1.00 86.50 194 VAL A N 1
ATOM 1557 C CA . VAL A 1 194 ? 13.040 9.325 -15.451 1.00 86.50 194 VAL A CA 1
ATOM 1558 C C . VAL A 1 194 ? 14.379 8.660 -15.790 1.00 86.50 194 VAL A C 1
ATOM 1560 O O . VAL A 1 194 ? 15.001 9.014 -16.787 1.00 86.50 194 VAL A O 1
ATOM 1563 N N . GLY A 1 195 ? 14.785 7.648 -15.020 1.00 81.00 195 GLY A N 1
ATOM 1564 C CA . GLY A 1 195 ? 15.973 6.825 -15.262 1.00 81.00 195 GLY A CA 1
ATOM 1565 C C . GLY A 1 195 ? 15.878 5.876 -16.464 1.00 81.00 195 GLY A C 1
ATOM 1566 O O . GLY A 1 195 ? 16.812 5.117 -16.700 1.00 81.00 195 GLY A O 1
ATOM 1567 N N . GLY A 1 196 ? 14.777 5.902 -17.225 1.00 81.31 196 GLY A N 1
ATOM 1568 C CA . GLY A 1 196 ? 14.640 5.198 -18.505 1.00 81.31 196 GLY A CA 1
ATOM 1569 C C . GLY A 1 196 ? 13.645 4.037 -18.507 1.00 81.31 196 GLY A C 1
ATOM 1570 O O . GLY A 1 196 ? 13.336 3.506 -19.572 1.00 81.31 196 GLY A O 1
ATOM 1571 N N . ASN A 1 197 ? 13.081 3.656 -17.356 1.00 84.75 197 ASN A N 1
ATOM 1572 C CA . ASN A 1 197 ? 12.092 2.580 -17.283 1.00 84.75 197 ASN A CA 1
ATOM 1573 C C . ASN A 1 197 ? 10.662 3.137 -17.222 1.00 84.75 197 ASN A C 1
ATOM 1575 O O . ASN A 1 197 ? 10.026 3.186 -16.162 1.00 84.75 197 ASN A O 1
ATOM 1579 N N . MET A 1 198 ? 10.155 3.538 -18.392 1.00 88.19 198 MET A N 1
ATOM 1580 C CA . MET A 1 198 ? 8.837 4.166 -18.557 1.00 88.19 198 MET A CA 1
ATOM 1581 C C . MET A 1 198 ? 7.661 3.277 -18.129 1.00 88.19 198 MET A C 1
ATOM 1583 O O . MET A 1 198 ? 6.609 3.800 -17.763 1.00 88.19 198 MET A O 1
ATOM 1587 N N . ALA A 1 199 ? 7.839 1.951 -18.078 1.00 87.56 199 ALA A N 1
ATOM 1588 C CA . ALA A 1 199 ? 6.817 1.029 -17.582 1.00 87.56 199 ALA A CA 1
ATOM 1589 C C . ALA A 1 199 ? 6.427 1.308 -16.116 1.00 87.56 199 ALA A C 1
ATOM 1591 O O . ALA A 1 199 ? 5.318 0.976 -15.700 1.00 87.56 199 ALA A O 1
ATOM 1592 N N . ASN A 1 200 ? 7.277 1.993 -15.336 1.00 87.69 200 ASN A N 1
ATOM 1593 C CA . ASN A 1 200 ? 6.947 2.372 -13.960 1.00 87.69 200 ASN A CA 1
ATOM 1594 C C . ASN A 1 200 ? 5.805 3.389 -13.825 1.00 87.69 200 ASN A C 1
ATOM 1596 O O . ASN A 1 200 ? 5.293 3.583 -12.719 1.00 87.69 200 ASN A O 1
ATOM 1600 N N . ILE A 1 201 ? 5.352 3.998 -14.924 1.00 90.75 201 ILE A N 1
ATOM 1601 C CA . ILE A 1 201 ? 4.185 4.887 -14.920 1.00 90.75 201 ILE A CA 1
ATOM 1602 C C . ILE A 1 201 ? 2.928 4.204 -14.353 1.00 90.75 201 ILE A C 1
ATOM 1604 O O . ILE A 1 201 ? 2.100 4.863 -13.723 1.00 90.75 201 ILE A O 1
ATOM 1608 N N . THR A 1 202 ? 2.802 2.879 -14.494 1.00 91.88 202 THR A N 1
ATOM 1609 C CA . THR A 1 202 ? 1.685 2.109 -13.921 1.00 91.88 202 THR A CA 1
ATOM 1610 C C . THR A 1 202 ? 1.656 2.190 -12.394 1.00 91.88 202 THR A C 1
ATOM 1612 O O . THR A 1 202 ? 0.586 2.365 -11.805 1.00 91.88 202 THR A O 1
ATOM 1615 N N . TYR A 1 203 ? 2.824 2.158 -11.747 1.00 90.44 203 TYR A N 1
ATOM 1616 C CA . TYR A 1 203 ? 2.955 2.336 -10.301 1.00 90.44 203 TYR A CA 1
ATOM 1617 C C . TYR A 1 203 ? 2.702 3.786 -9.880 1.00 90.44 203 TYR A C 1
ATOM 1619 O O . TYR A 1 203 ? 2.079 4.012 -8.848 1.00 90.44 203 TYR A O 1
ATOM 1627 N N . VAL A 1 204 ? 3.093 4.776 -10.690 1.00 92.25 204 VAL A N 1
ATOM 1628 C CA . VAL A 1 204 ? 2.781 6.197 -10.429 1.00 92.25 204 VAL A CA 1
ATOM 1629 C C . VAL A 1 204 ? 1.266 6.433 -10.429 1.00 92.25 204 VAL A C 1
ATOM 1631 O O . VAL A 1 204 ? 0.726 7.031 -9.493 1.00 92.25 204 VAL A O 1
ATOM 1634 N N . ILE A 1 205 ? 0.563 5.903 -11.436 1.00 93.00 205 ILE A N 1
ATOM 1635 C CA . ILE A 1 205 ? -0.903 5.967 -11.542 1.00 93.00 205 ILE A CA 1
ATOM 1636 C C . ILE A 1 205 ? -1.562 5.283 -10.335 1.00 93.00 205 ILE A C 1
ATOM 1638 O O . ILE A 1 205 ? -2.482 5.838 -9.725 1.00 93.00 205 ILE A O 1
ATOM 1642 N N . TYR A 1 206 ? -1.072 4.102 -9.955 1.00 93.00 206 TYR A N 1
ATOM 1643 C CA . TYR A 1 206 ? -1.546 3.386 -8.773 1.00 93.00 206 TYR A CA 1
ATOM 1644 C C . TYR A 1 206 ? -1.333 4.188 -7.478 1.00 93.00 206 TYR A C 1
ATOM 1646 O O . TYR A 1 206 ? -2.244 4.295 -6.656 1.00 93.00 206 TYR A O 1
ATOM 1654 N N . THR A 1 207 ? -0.172 4.815 -7.300 1.00 91.69 207 THR A N 1
ATOM 1655 C CA . THR A 1 207 ? 0.139 5.622 -6.112 1.00 91.69 207 THR A CA 1
ATOM 1656 C C . THR A 1 207 ? -0.775 6.847 -5.996 1.00 91.69 207 THR A C 1
ATOM 1658 O O . THR A 1 207 ? -1.239 7.168 -4.899 1.00 91.69 207 THR A O 1
ATOM 1661 N N . ALA A 1 208 ? -1.143 7.479 -7.116 1.00 91.56 208 ALA A N 1
ATOM 1662 C CA . ALA A 1 208 ? -2.143 8.550 -7.123 1.00 91.56 208 ALA A CA 1
ATOM 1663 C C . ALA A 1 208 ? -3.528 8.058 -6.655 1.00 91.56 208 ALA A C 1
ATOM 1665 O O . ALA A 1 208 ? -4.186 8.707 -5.835 1.00 91.56 208 ALA A O 1
ATOM 1666 N N . TYR A 1 209 ? -3.953 6.873 -7.105 1.00 93.06 209 TYR A N 1
ATOM 1667 C CA . TYR A 1 209 ? -5.181 6.230 -6.624 1.00 93.06 209 TYR A CA 1
ATOM 1668 C C . TYR A 1 209 ? -5.126 5.920 -5.117 1.00 93.06 209 TYR A C 1
ATOM 1670 O O . TYR A 1 209 ? -6.088 6.184 -4.382 1.00 93.06 209 TYR A O 1
ATOM 1678 N N . CYS A 1 210 ? -3.983 5.427 -4.632 1.00 91.81 210 CYS A N 1
ATOM 1679 C CA . CYS A 1 210 ? -3.747 5.181 -3.210 1.00 91.81 210 CYS A CA 1
ATOM 1680 C C . CYS A 1 210 ? -3.913 6.446 -2.365 1.00 91.81 210 CYS A C 1
ATOM 1682 O O . CYS A 1 210 ? -4.541 6.377 -1.308 1.00 91.81 210 CYS A O 1
ATOM 1684 N N . ALA A 1 211 ? -3.428 7.600 -2.835 1.00 92.31 211 ALA A N 1
ATOM 1685 C CA . ALA A 1 211 ? -3.584 8.881 -2.141 1.00 92.31 211 ALA A CA 1
ATOM 1686 C C . ALA A 1 211 ? -5.054 9.236 -1.893 1.00 92.31 211 ALA A C 1
ATOM 1688 O O . ALA A 1 211 ? -5.444 9.562 -0.767 1.00 92.31 211 ALA A O 1
ATOM 1689 N N . VAL A 1 212 ? -5.896 9.092 -2.918 1.00 91.62 212 VAL A N 1
ATOM 1690 C CA . VAL A 1 212 ? -7.336 9.363 -2.812 1.00 91.62 212 VAL A CA 1
ATOM 1691 C C . VAL A 1 212 ? -8.008 8.374 -1.850 1.00 91.62 212 VAL A C 1
ATOM 1693 O O . VAL A 1 212 ? -8.779 8.774 -0.969 1.00 91.62 212 VAL A O 1
ATOM 1696 N N . CYS A 1 213 ? -7.673 7.084 -1.951 1.00 90.56 213 CYS A N 1
ATOM 1697 C CA . CYS A 1 213 ? -8.180 6.045 -1.050 1.00 90.56 213 CYS A CA 1
ATOM 1698 C C . CYS A 1 213 ? -7.791 6.286 0.416 1.00 90.56 213 CYS A C 1
ATOM 1700 O O . CYS A 1 213 ? -8.634 6.145 1.310 1.00 90.56 213 CYS A O 1
ATOM 1702 N N . LEU A 1 214 ? -6.548 6.696 0.667 1.00 91.62 214 LEU A N 1
ATOM 1703 C CA . LEU A 1 214 ? -6.030 6.967 2.007 1.00 91.62 214 LEU A CA 1
ATOM 1704 C C . LEU A 1 214 ? -6.636 8.227 2.620 1.00 91.62 214 LEU A C 1
ATOM 1706 O O . LEU A 1 214 ? -7.013 8.204 3.794 1.00 91.62 214 LEU A O 1
ATOM 1710 N N . ALA A 1 215 ? -6.846 9.283 1.831 1.00 89.88 215 ALA A N 1
ATOM 1711 C CA . ALA A 1 215 ? -7.573 10.467 2.287 1.00 89.88 215 ALA A CA 1
ATOM 1712 C C . ALA A 1 215 ? -8.995 10.102 2.759 1.00 89.88 215 ALA A C 1
ATOM 1714 O O . ALA A 1 215 ? -9.436 10.505 3.840 1.00 89.88 215 ALA A O 1
ATOM 1715 N N . MET A 1 216 ? -9.703 9.257 2.002 1.00 89.00 216 MET A N 1
ATOM 1716 C CA . MET A 1 216 ? -11.024 8.765 2.406 1.00 89.00 216 MET A CA 1
ATOM 1717 C C . MET A 1 216 ? -10.982 7.862 3.642 1.00 89.00 216 MET A C 1
ATOM 1719 O O . MET A 1 216 ? -11.856 7.987 4.510 1.00 89.00 216 MET A O 1
ATOM 1723 N N . ALA A 1 217 ? -9.987 6.977 3.749 1.00 87.88 217 ALA A N 1
ATOM 1724 C CA . ALA A 1 217 ? -9.780 6.156 4.940 1.00 87.88 217 ALA A CA 1
ATOM 1725 C C . ALA A 1 217 ? -9.589 7.039 6.182 1.00 87.88 217 ALA A C 1
ATOM 1727 O O . ALA A 1 217 ? -10.282 6.846 7.184 1.00 87.88 217 ALA A O 1
ATOM 1728 N N . ALA A 1 218 ? -8.738 8.065 6.091 1.00 89.00 218 ALA A N 1
ATOM 1729 C CA . ALA A 1 218 ? -8.475 9.011 7.173 1.00 89.00 218 ALA A CA 1
ATOM 1730 C C . ALA A 1 218 ? -9.757 9.721 7.639 1.00 89.00 218 ALA A C 1
ATOM 1732 O O . ALA A 1 218 ? -10.053 9.747 8.838 1.00 89.00 218 ALA A O 1
ATOM 1733 N N . VAL A 1 219 ? -10.586 10.207 6.705 1.00 88.06 219 VAL A N 1
ATOM 1734 C CA . VAL A 1 219 ? -11.883 10.832 7.029 1.00 88.06 219 VAL A CA 1
ATOM 1735 C C . VAL A 1 219 ? -12.817 9.854 7.751 1.00 88.06 219 VAL A C 1
ATOM 1737 O O . VAL A 1 219 ? -13.490 10.230 8.718 1.00 88.06 219 VAL A O 1
ATOM 1740 N N . ARG A 1 220 ? -12.878 8.586 7.324 1.00 86.94 220 ARG A N 1
ATOM 1741 C CA . ARG A 1 220 ? -13.732 7.575 7.974 1.00 86.94 220 ARG A CA 1
ATOM 1742 C C . ARG A 1 220 ? -13.244 7.217 9.373 1.00 86.94 220 ARG A C 1
ATOM 1744 O O . ARG A 1 220 ? -14.064 7.148 10.290 1.00 86.94 220 ARG A O 1
ATOM 1751 N N . ILE A 1 221 ? -11.937 7.046 9.549 1.00 86.25 221 ILE A N 1
ATOM 1752 C CA . ILE A 1 221 ? -11.310 6.781 10.851 1.00 86.25 221 ILE A CA 1
ATOM 1753 C C . ILE A 1 221 ? -11.560 7.955 11.812 1.00 86.25 221 ILE A C 1
ATOM 1755 O O . ILE A 1 221 ? -11.927 7.745 12.974 1.00 86.25 221 ILE A O 1
ATOM 1759 N N . ALA A 1 222 ? -11.459 9.198 11.326 1.00 85.31 222 ALA A N 1
ATOM 1760 C CA . ALA A 1 222 ? -11.766 10.392 12.112 1.00 85.31 222 ALA A CA 1
ATOM 1761 C C . ALA A 1 222 ? -13.239 10.425 12.563 1.00 85.31 222 ALA A C 1
ATOM 1763 O O . ALA A 1 222 ? -13.520 10.668 13.740 1.00 85.31 222 ALA A O 1
ATOM 1764 N N . LYS A 1 223 ? -14.186 10.111 11.665 1.00 84.31 223 LYS A N 1
ATOM 1765 C CA . LYS A 1 223 ? -15.621 10.019 12.001 1.00 84.31 223 LYS A CA 1
ATOM 1766 C C . LYS A 1 223 ? -15.905 8.938 13.051 1.00 84.31 223 LYS A C 1
ATOM 1768 O O . LYS A 1 223 ? -16.653 9.192 13.993 1.00 84.31 223 LYS A O 1
ATOM 1773 N N . GLN A 1 224 ? -15.286 7.763 12.933 1.00 81.12 224 GLN A N 1
ATOM 1774 C CA . GLN A 1 224 ? -15.440 6.670 13.907 1.00 81.12 224 GLN A CA 1
ATOM 1775 C C . GLN A 1 224 ? -14.890 7.036 15.286 1.00 81.12 224 GLN A C 1
ATOM 1777 O O . GLN A 1 224 ? -15.528 6.764 16.304 1.00 81.12 224 GLN A O 1
ATOM 1782 N N . THR A 1 225 ? -13.733 7.699 15.314 1.00 80.38 225 THR A N 1
ATOM 1783 C CA . THR A 1 225 ? -13.119 8.182 16.556 1.00 80.38 225 THR A CA 1
ATOM 1784 C C . THR A 1 225 ? -14.050 9.154 17.281 1.00 80.38 225 THR A C 1
ATOM 1786 O O . THR A 1 225 ? -14.253 9.020 18.487 1.00 80.38 225 THR A O 1
ATOM 1789 N N . ARG A 1 226 ? -14.646 10.114 16.556 1.00 79.00 226 ARG A N 1
ATOM 1790 C CA . ARG A 1 226 ? -15.595 11.077 17.139 1.00 79.00 226 ARG A CA 1
ATOM 1791 C C . ARG A 1 226 ? -16.812 10.371 17.732 1.00 79.00 226 ARG A C 1
ATOM 1793 O O . ARG A 1 226 ? -17.136 10.622 18.884 1.00 79.00 226 ARG A O 1
ATOM 1800 N N . LYS A 1 227 ? -17.417 9.438 16.987 1.00 78.12 227 LYS A N 1
ATOM 1801 C CA . LYS A 1 227 ? -18.596 8.690 17.446 1.00 78.12 227 LYS A CA 1
ATOM 1802 C C . LYS A 1 227 ? -18.323 7.897 18.729 1.00 78.12 227 LYS A C 1
ATOM 1804 O O . LYS A 1 227 ? -19.092 7.997 19.675 1.00 78.12 227 LYS A O 1
ATOM 1809 N N . THR A 1 228 ? -17.192 7.192 18.780 1.00 74.38 228 THR A N 1
ATOM 1810 C CA . THR A 1 228 ? -16.793 6.400 19.959 1.00 74.38 228 THR A CA 1
ATOM 1811 C C . THR A 1 228 ? -16.575 7.294 21.186 1.00 74.38 228 THR A C 1
ATOM 1813 O O . THR A 1 228 ? -16.940 6.929 22.296 1.00 74.38 228 THR A O 1
ATOM 1816 N N . ARG A 1 229 ? -16.016 8.499 20.998 1.00 73.38 229 ARG A N 1
ATOM 1817 C CA . ARG A 1 229 ? -15.835 9.474 22.084 1.00 73.38 229 ARG A CA 1
ATOM 1818 C C . ARG A 1 229 ? -17.172 9.996 22.621 1.00 73.38 229 ARG A C 1
ATOM 1820 O O . ARG A 1 229 ? -17.319 10.134 23.827 1.00 73.38 229 ARG A O 1
ATOM 1827 N N . THR A 1 230 ? -18.134 10.279 21.743 1.00 71.50 230 THR A N 1
ATOM 1828 C CA . THR A 1 230 ? -19.469 10.749 22.145 1.00 71.50 230 THR A CA 1
ATOM 1829 C C . THR A 1 230 ? -20.250 9.674 22.904 1.00 71.50 230 THR A C 1
ATOM 1831 O O . THR A 1 230 ? -20.872 9.990 23.914 1.00 71.50 230 THR A O 1
ATOM 1834 N N . GLU A 1 231 ? -20.188 8.413 22.463 1.00 71.94 231 GLU A N 1
ATOM 1835 C CA . GLU A 1 231 ? -20.831 7.280 23.149 1.00 71.94 231 GLU A CA 1
ATOM 1836 C C . GLU A 1 231 ? -20.276 7.109 24.574 1.00 71.94 231 GLU A C 1
ATOM 1838 O O . GLU A 1 231 ? -21.051 7.125 25.528 1.00 71.94 231 GLU A O 1
ATOM 1843 N N . ASN A 1 232 ? -18.947 7.101 24.738 1.00 69.75 232 ASN A N 1
ATOM 1844 C CA . ASN A 1 232 ? -18.311 6.996 26.057 1.00 69.75 232 ASN A CA 1
ATOM 1845 C C . ASN A 1 232 ? -18.668 8.166 26.992 1.00 69.75 232 ASN A C 1
ATOM 1847 O O . ASN A 1 232 ? -18.910 7.955 28.176 1.00 69.75 232 ASN A O 1
ATOM 1851 N N . ASN A 1 233 ? -18.724 9.399 26.475 1.00 66.56 233 ASN A N 1
ATOM 1852 C CA . ASN A 1 233 ? -19.119 10.559 27.278 1.00 66.56 233 ASN A CA 1
ATOM 1853 C C . ASN A 1 233 ? -20.588 10.476 27.722 1.00 66.56 233 ASN A C 1
ATOM 1855 O O . ASN A 1 233 ? -20.925 10.929 28.807 1.00 66.56 233 ASN A O 1
ATOM 1859 N N . THR A 1 234 ? -21.463 9.903 26.894 1.00 64.25 234 THR A N 1
ATOM 1860 C CA . THR A 1 234 ? -22.893 9.772 27.216 1.00 64.25 234 THR A CA 1
ATOM 1861 C C . THR A 1 234 ? -23.134 8.683 28.263 1.00 64.25 234 THR A C 1
ATOM 1863 O O . THR A 1 234 ? -24.020 8.832 29.098 1.00 64.25 234 THR A O 1
ATOM 1866 N N . GLU A 1 235 ? -22.347 7.604 28.247 1.00 60.16 235 GLU A N 1
ATOM 1867 C CA . GLU A 1 235 ? -22.380 6.574 29.293 1.00 60.16 235 GLU A CA 1
ATOM 1868 C C . GLU A 1 235 ? -21.872 7.109 30.638 1.00 60.16 235 GLU A C 1
ATOM 1870 O O . GLU A 1 235 ? -22.480 6.814 31.657 1.00 60.16 235 GLU A O 1
ATOM 1875 N N . GLN A 1 236 ? -20.841 7.963 30.651 1.00 56.94 236 GLN A N 1
ATOM 1876 C CA . GLN A 1 236 ? -20.340 8.582 31.888 1.00 56.94 236 GLN A CA 1
ATOM 1877 C C . GLN A 1 236 ? -21.290 9.614 32.514 1.00 56.94 236 GLN A C 1
ATOM 1879 O O . GLN A 1 236 ? -21.185 9.865 33.703 1.00 56.94 236 GLN A O 1
ATOM 1884 N N . ILE A 1 237 ? -22.203 10.210 31.740 1.00 60.97 237 ILE A N 1
ATOM 1885 C CA . ILE A 1 237 ? -23.215 11.158 32.252 1.00 60.97 237 ILE A CA 1
ATOM 1886 C C . ILE A 1 237 ? -24.437 10.421 32.838 1.00 60.97 237 ILE A C 1
ATOM 1888 O O . ILE A 1 237 ? -25.238 11.015 33.552 1.00 60.97 237 ILE A O 1
ATOM 1892 N N . LYS A 1 238 ? -24.611 9.132 32.521 1.00 51.97 238 LYS A N 1
ATOM 1893 C CA . LYS A 1 238 ? -25.736 8.304 32.992 1.00 51.97 238 LYS A CA 1
ATOM 1894 C C . LYS A 1 238 ? -25.432 7.505 34.267 1.00 51.97 238 LYS A C 1
ATOM 1896 O O . LYS A 1 238 ? -26.314 6.774 34.715 1.00 51.97 238 LYS A O 1
ATOM 1901 N N . VAL A 1 239 ? -24.216 7.615 34.800 1.00 48.81 239 VAL A N 1
ATOM 1902 C CA . VAL A 1 239 ? -23.763 7.015 36.068 1.00 48.81 239 VAL A CA 1
ATOM 1903 C C . VAL A 1 239 ? -23.663 8.120 37.105 1.00 48.81 239 VAL A C 1
ATOM 1905 O O . VAL A 1 239 ? -24.090 7.867 38.249 1.00 48.81 239 VAL A O 1
#

pLDDT: mean 83.01, std 10.82, range [44.78, 93.81]

Secondary structure (DSSP, 8-state):
-HHHHHHHHHHSHHHHHHHHHHHHHHHHHHHHTT--HHHHHHHHHHHHHHHHHHTT-THHHHHHHHHHHHHHHHHHHTT-HHHHHHIIIIIHHHHHHHHHHHHTTEETTEEPPBPPPHHHHHHHHHHHHHHHHHHHHHSPPPTTS-HHHHHHHHHHHHHHHHHHHHHHTTBTTHHHHHHHHHHHHHHHHHHHHHTT-GGGHHHHHHHHHHHHHHHHHHHHHHHHHHHHHHHHHHHHH--

Radius of gyration: 19.37 Å; chains: 1; bounding box: 57×27×61 Å